Protein AF-A0A660V6Y8-F1 (afdb_monomer_lite)

Sequence (274 aa):
MRLTLIVILLLLLGCDVGGQKQSKKGKQALKRLEEQWKKAVKEANEACAKADKSRVEDVLEAFEKCRAALDVLPFGKKRDEMEKQAEEWNRLLRKVVRRKYIELMSKAAPAVLRGDIRSAISIMKNYPSKLDAYNFPDIEDGLKRYRSVLEKQNEWTDAMRKMYQEAVQLAKQGNTELIFREASRWVKPANKMYNDGYRLMKAGKREAGMKMQQDALFHLTLVQILLIGAAETELARIRTKERKLEYLESLKNFGEGRQISGYITKRKKLLLGK

Radius of gyration: 24.77 Å; chains: 1; bounding box: 46×59×68 Å

Foldseek 3Di:
DVVVVVLVVVVVVQDDDDDDDQDPVRVVVLVVLVVQLVVLLVQLVVCLVCLVPDDLVSNLVSLVSNVVSLVSDDDDPVSVVSVVVNVVSLVSNVLSLLVLLLVLLLVLLLCLLQVNLVVSLVSLVPRDDDPVPRDPCVRVVLSVLLSVLSVVPVVDDPLLVVLSVVLSVCVVVVNLVVLLQCLCVQLVVLVVQLVVLVVCVVVVNPVSSVVSNVNSVSSLSSSLSSNSSSLSSVLVVDDDLVVNLVSLVVCVVRPVSVSCVVVSVSVNCVSVVD

Structure (mmCIF, N/CA/C/O backbone):
data_AF-A0A660V6Y8-F1
#
_entry.id   AF-A0A660V6Y8-F1
#
loop_
_atom_site.group_PDB
_atom_site.id
_atom_site.type_symbol
_atom_site.label_atom_id
_atom_site.label_alt_id
_atom_site.label_comp_id
_atom_site.label_asym_id
_atom_site.label_entity_id
_atom_site.label_seq_id
_atom_site.pdbx_PDB_ins_code
_atom_site.Cartn_x
_atom_site.Cartn_y
_atom_site.Cartn_z
_atom_site.occupancy
_atom_site.B_iso_or_equiv
_atom_site.auth_seq_id
_atom_site.auth_comp_id
_atom_site.auth_asym_id
_atom_site.auth_atom_id
_atom_site.pdbx_PDB_model_num
ATOM 1 N N . MET A 1 1 ? -16.796 30.662 15.119 1.00 37.78 1 MET A N 1
ATOM 2 C CA . MET A 1 1 ? -15.732 31.654 15.414 1.00 37.78 1 MET A CA 1
ATOM 3 C C . MET A 1 1 ? -16.043 32.626 16.557 1.00 37.78 1 MET A C 1
ATOM 5 O O . MET A 1 1 ? -15.102 33.038 17.214 1.00 37.78 1 MET A O 1
ATOM 9 N N . ARG A 1 2 ? -17.305 32.995 16.848 1.00 29.05 2 ARG A N 1
ATOM 10 C CA . ARG A 1 2 ? -17.606 33.951 17.941 1.00 29.05 2 ARG A CA 1
ATOM 11 C C . ARG A 1 2 ? -17.497 33.379 19.370 1.00 29.05 2 ARG A C 1
ATOM 13 O O . ARG A 1 2 ? -17.207 34.136 20.283 1.00 29.05 2 ARG A O 1
ATOM 20 N N . LEU A 1 3 ? -17.658 32.064 19.571 1.00 33.34 3 LEU A N 1
ATOM 21 C CA . LEU A 1 3 ? -17.553 31.438 20.905 1.00 33.34 3 LEU A CA 1
ATOM 22 C C . LEU A 1 3 ? -16.108 31.185 21.372 1.00 33.34 3 LEU A C 1
ATOM 24 O O . LEU A 1 3 ? -15.823 31.305 22.559 1.00 33.34 3 LEU A O 1
ATOM 28 N N . THR A 1 4 ? -15.189 30.869 20.458 1.00 42.34 4 THR A N 1
ATOM 29 C CA . THR A 1 4 ? -13.777 30.590 20.776 1.00 42.34 4 THR A CA 1
ATOM 30 C C . THR A 1 4 ? -13.027 31.833 21.263 1.00 42.34 4 THR A C 1
ATOM 32 O O . THR A 1 4 ? -12.203 31.736 22.166 1.00 42.34 4 THR A O 1
ATOM 35 N N . LEU A 1 5 ? -13.367 33.012 20.737 1.00 35.78 5 LEU A N 1
ATOM 36 C CA . LEU A 1 5 ? -12.770 34.290 21.144 1.00 35.78 5 LEU A CA 1
ATOM 37 C C . LEU A 1 5 ? -13.149 34.704 22.575 1.00 35.78 5 LEU A C 1
ATOM 39 O O . LEU A 1 5 ? -12.309 35.227 23.298 1.00 35.78 5 LEU A O 1
ATOM 43 N N . ILE A 1 6 ? -14.380 34.421 23.014 1.00 46.78 6 ILE A N 1
ATOM 44 C CA . ILE A 1 6 ? -14.865 34.802 24.353 1.00 46.78 6 ILE A CA 1
ATOM 45 C C . ILE A 1 6 ? -14.198 33.956 25.451 1.00 46.78 6 ILE A C 1
ATOM 47 O O . ILE A 1 6 ? -13.881 34.470 26.522 1.00 46.78 6 ILE A O 1
ATOM 51 N N . VAL A 1 7 ? -13.932 32.672 25.182 1.00 47.59 7 VAL A N 1
ATOM 52 C CA . VAL A 1 7 ? -13.280 31.761 26.142 1.00 47.59 7 VAL A CA 1
ATOM 53 C C . VAL A 1 7 ? -11.803 32.113 26.336 1.00 47.59 7 VAL A C 1
ATOM 55 O O . VAL A 1 7 ? -11.322 32.115 27.468 1.00 47.59 7 VAL A O 1
ATOM 58 N N . ILE A 1 8 ? -11.103 32.488 25.261 1.00 51.91 8 ILE A N 1
ATOM 59 C CA . ILE A 1 8 ? -9.705 32.937 25.327 1.00 51.91 8 ILE A CA 1
ATOM 60 C C . ILE A 1 8 ? -9.602 34.288 26.057 1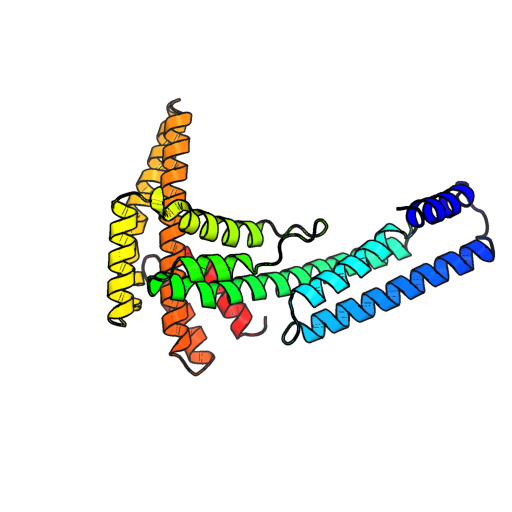.00 51.91 8 ILE A C 1
ATOM 62 O O . ILE A 1 8 ? -8.718 34.456 26.896 1.00 51.91 8 ILE A O 1
ATOM 66 N N . LEU A 1 9 ? -10.543 35.217 25.830 1.00 41.41 9 LEU A N 1
ATOM 67 C CA . LEU A 1 9 ? -10.576 36.503 26.544 1.00 41.41 9 LEU A CA 1
ATOM 68 C C . LEU A 1 9 ? -10.815 36.337 28.055 1.00 41.41 9 LEU A C 1
ATOM 70 O O . LEU A 1 9 ? -10.194 37.028 28.859 1.00 41.41 9 LEU A O 1
ATOM 74 N N . LEU A 1 10 ? -11.688 35.404 28.452 1.00 45.06 10 LEU A N 1
ATOM 75 C CA . LEU A 1 10 ? -11.967 35.112 29.865 1.00 45.06 10 LEU A CA 1
ATOM 76 C C . LEU A 1 10 ? -10.796 34.422 30.582 1.00 45.06 10 LEU A C 1
ATOM 78 O O . LEU A 1 10 ? -10.667 34.568 31.796 1.00 45.06 10 LEU A O 1
ATOM 82 N N . LEU A 1 11 ? -9.949 33.688 29.854 1.00 46.84 11 LEU A N 1
ATOM 83 C CA . LEU A 1 11 ? -8.730 33.074 30.393 1.00 46.84 11 LEU A CA 1
ATOM 84 C C . LEU A 1 11 ? -7.581 34.087 30.515 1.00 46.84 11 LEU A C 1
ATOM 86 O O . LEU A 1 11 ? -6.873 34.071 31.518 1.00 46.84 11 LEU A O 1
ATOM 90 N N . LEU A 1 12 ? -7.435 35.006 29.554 1.00 47.38 12 LEU A N 1
ATOM 91 C CA . LEU A 1 12 ? -6.395 36.044 29.587 1.00 47.38 12 LEU A CA 1
ATOM 92 C C . LEU A 1 12 ? -6.656 37.121 30.651 1.00 47.38 12 LEU A C 1
ATOM 94 O O . LEU A 1 12 ? -5.716 37.575 31.289 1.00 47.38 12 LEU A O 1
ATOM 98 N N . LEU A 1 13 ? -7.918 37.469 30.922 1.00 45.94 13 LEU A N 1
ATOM 99 C CA . LEU A 1 13 ? -8.275 38.411 31.995 1.00 45.94 13 LEU A CA 1
ATOM 100 C C . LEU A 1 13 ? -8.209 37.800 33.412 1.00 45.94 13 LEU A C 1
ATOM 102 O O . LEU A 1 13 ? -8.461 38.497 34.392 1.00 45.94 13 LEU A O 1
ATOM 106 N N . GLY A 1 14 ? -7.900 36.504 33.536 1.00 39.56 14 GLY A N 1
ATOM 107 C CA . GLY A 1 14 ? -7.757 35.798 34.816 1.00 39.56 14 GLY A CA 1
ATOM 108 C C . GLY A 1 14 ? -6.350 35.264 35.102 1.00 39.56 14 GLY A C 1
ATOM 109 O O . GLY A 1 14 ? -6.149 34.647 36.149 1.00 39.56 14 GLY A O 1
ATOM 110 N N . CYS A 1 15 ? -5.399 35.473 34.191 1.00 38.97 15 CYS A N 1
ATOM 111 C CA . CYS A 1 15 ? -4.010 35.051 34.333 1.00 38.97 15 CYS A CA 1
ATOM 112 C C . CYS A 1 15 ? -3.123 36.274 34.555 1.00 38.97 15 CYS A C 1
ATOM 114 O O . CYS A 1 15 ? -2.463 36.743 33.634 1.00 38.97 15 CYS A O 1
ATOM 116 N N . ASP A 1 16 ? -3.097 36.753 35.797 1.00 37.78 16 ASP A N 1
ATOM 117 C CA . ASP A 1 16 ? -1.963 37.534 36.275 1.00 37.78 16 ASP A CA 1
ATOM 118 C C . ASP A 1 16 ? -0.894 36.568 36.807 1.00 37.78 16 ASP A C 1
ATOM 120 O O . ASP A 1 16 ? -1.186 35.584 37.503 1.00 37.78 16 ASP A O 1
ATOM 124 N N . VAL A 1 17 ? 0.342 36.793 36.376 1.00 48.03 17 VAL A N 1
ATOM 125 C CA . VAL A 1 17 ? 1.484 35.898 36.568 1.00 48.03 17 VAL A CA 1
ATOM 126 C C . VAL A 1 17 ? 1.979 36.035 38.007 1.00 48.03 17 VAL A C 1
ATOM 128 O O . VAL A 1 17 ? 2.577 37.038 38.370 1.00 48.03 17 VAL A O 1
ATOM 131 N N . GLY A 1 18 ? 1.763 35.001 38.824 1.00 36.28 18 GLY A N 1
ATOM 132 C CA . GLY A 1 18 ? 2.392 34.871 40.142 1.00 36.28 18 GLY A CA 1
ATOM 133 C C . GLY A 1 18 ? 1.412 34.674 41.299 1.00 36.28 18 GLY A C 1
ATOM 134 O O . GLY A 1 18 ? 0.798 35.605 41.801 1.00 36.28 18 GLY A O 1
ATOM 135 N N . GLY A 1 19 ? 1.315 33.436 41.788 1.00 40.16 19 GLY A N 1
ATOM 136 C CA . GLY A 1 19 ? 1.031 33.173 43.205 1.00 40.16 19 GLY A CA 1
ATOM 137 C C . GLY A 1 19 ? -0.371 33.446 43.773 1.00 40.16 19 GLY A C 1
ATOM 138 O O . GLY A 1 19 ? -0.509 33.367 44.992 1.00 40.16 19 GLY A O 1
ATOM 139 N N . GLN A 1 20 ? -1.423 33.712 42.987 1.00 44.84 20 GLN A N 1
ATOM 140 C CA . GLN A 1 20 ? -2.769 33.929 43.552 1.00 44.84 20 GLN A CA 1
ATOM 141 C C . GLN A 1 20 ? -3.719 32.720 43.488 1.00 44.84 20 GLN A C 1
ATOM 143 O O . GLN A 1 20 ? -3.821 31.991 42.500 1.00 44.84 20 GLN A O 1
ATOM 148 N N . LYS A 1 21 ? -4.471 32.535 44.585 1.00 51.34 21 LYS A N 1
ATOM 149 C CA . LYS A 1 21 ? -5.564 31.563 44.731 1.00 51.34 21 LYS A CA 1
ATOM 150 C C . LYS A 1 21 ? -6.587 31.746 43.604 1.00 51.34 21 LYS A C 1
ATOM 152 O O . LYS A 1 21 ? -7.339 32.713 43.589 1.00 51.34 21 LYS A O 1
ATOM 157 N N . GLN A 1 22 ? -6.663 30.745 42.730 1.00 54.53 22 GLN A N 1
ATOM 158 C CA . GLN A 1 22 ? -7.693 30.572 41.704 1.00 54.53 22 GLN A CA 1
ATOM 159 C C . GLN A 1 22 ? -9.092 30.966 42.229 1.00 54.53 22 GLN A C 1
ATOM 161 O O . GLN A 1 22 ? -9.577 30.386 43.211 1.00 54.53 22 GLN A O 1
ATOM 166 N N . SER A 1 23 ? -9.746 31.935 41.579 1.00 62.88 23 SER A N 1
ATOM 167 C CA . SER A 1 23 ? -11.091 32.398 41.955 1.00 62.88 23 SER A CA 1
ATOM 168 C C . SER A 1 23 ? -12.111 31.248 41.903 1.00 62.88 23 SER A C 1
ATOM 170 O O . SER A 1 23 ? -11.946 30.298 41.134 1.00 62.88 23 SER A O 1
ATOM 172 N N . LYS A 1 24 ? -13.203 31.308 42.687 1.00 67.12 24 LYS A N 1
ATOM 173 C CA . LYS A 1 24 ? -14.269 30.275 42.650 1.00 67.12 24 LYS A CA 1
ATOM 174 C C . LYS A 1 24 ? -14.799 30.040 41.222 1.00 67.12 24 LYS A C 1
ATOM 176 O O . LYS A 1 24 ? -15.054 28.894 40.855 1.00 67.12 24 LYS A O 1
ATOM 181 N N . LYS A 1 25 ? -14.894 31.103 40.410 1.00 68.44 25 LYS A N 1
ATOM 182 C CA . LYS A 1 25 ? -15.287 31.038 38.990 1.00 68.44 25 LYS A CA 1
ATOM 183 C C . LYS A 1 25 ? -14.215 30.364 38.121 1.00 68.44 25 LYS A C 1
ATOM 185 O O . LYS A 1 25 ? -14.558 29.503 37.317 1.00 68.44 25 LYS A O 1
ATOM 190 N N . GLY A 1 26 ? -12.931 30.668 38.335 1.00 63.75 26 GLY A N 1
ATOM 191 C CA . GLY A 1 26 ? -11.812 30.008 37.650 1.00 63.75 26 GLY A CA 1
ATOM 192 C C . GLY A 1 26 ? -11.708 28.514 37.976 1.00 63.75 26 GLY A C 1
ATOM 193 O O . GLY A 1 26 ? -11.536 27.700 37.073 1.00 63.75 26 GLY A O 1
ATOM 194 N N . LYS A 1 27 ? -11.925 28.126 39.242 1.00 70.56 27 LYS A N 1
ATOM 195 C CA . LYS A 1 27 ? -11.989 26.710 39.654 1.00 70.56 27 LYS A CA 1
ATOM 196 C C . LYS A 1 27 ? -13.145 25.961 38.992 1.00 70.56 27 LYS A C 1
ATOM 198 O O . LYS A 1 27 ? -12.969 24.822 38.570 1.00 70.56 27 LYS A O 1
ATOM 203 N N . GLN A 1 28 ? -14.321 26.585 38.883 1.00 74.38 28 GLN A N 1
ATOM 204 C CA . GLN A 1 28 ? -15.466 25.991 38.184 1.00 74.38 28 GLN A CA 1
ATOM 205 C C . GLN A 1 28 ? -15.229 25.855 36.675 1.00 74.38 28 GLN A C 1
ATOM 207 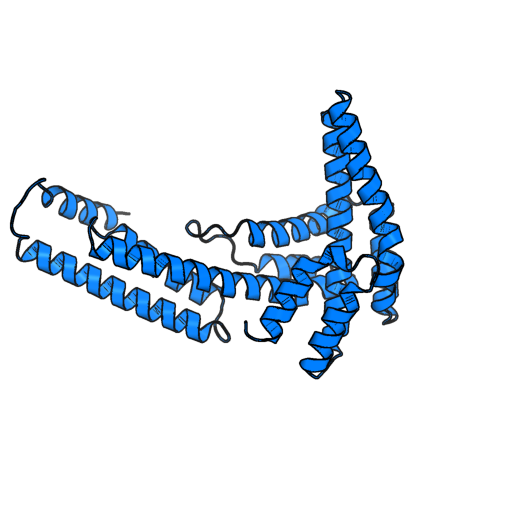O O . GLN A 1 28 ? -15.581 24.824 36.108 1.00 74.38 28 GLN A O 1
ATOM 212 N N . ALA A 1 29 ? -14.622 26.855 36.029 1.00 71.25 29 ALA A N 1
ATOM 213 C CA . ALA A 1 29 ? -14.281 26.789 34.608 1.00 71.25 29 ALA A CA 1
ATOM 214 C C . ALA A 1 29 ? -13.267 25.671 34.324 1.00 71.25 29 ALA A C 1
ATOM 216 O O . ALA A 1 29 ? -13.492 24.855 33.433 1.00 71.25 29 ALA A O 1
ATOM 217 N N . LEU A 1 30 ? -12.218 25.566 35.148 1.00 70.56 30 LEU A N 1
ATOM 218 C CA . LEU A 1 30 ? -11.223 24.500 35.038 1.00 70.56 30 LEU A CA 1
ATOM 219 C C . LEU A 1 30 ? -11.861 23.115 35.214 1.00 70.56 30 LEU A C 1
ATOM 221 O O . LEU A 1 30 ? -11.608 22.213 34.425 1.00 70.56 30 LEU A O 1
ATOM 225 N N . LYS A 1 31 ? -12.757 22.959 36.198 1.00 78.31 31 LYS A N 1
ATOM 226 C CA . LYS A 1 31 ? -13.473 21.697 36.432 1.00 78.31 31 LYS A CA 1
ATOM 227 C C . LYS A 1 31 ? -14.354 21.291 35.242 1.00 78.31 31 LYS A C 1
ATOM 229 O O . LYS A 1 31 ? -14.397 20.115 34.899 1.00 78.31 31 LYS A O 1
ATOM 234 N N . ARG A 1 32 ? -15.014 22.248 34.579 1.00 80.31 32 ARG A N 1
ATOM 235 C CA . ARG A 1 32 ? -15.801 21.983 33.359 1.00 80.31 32 ARG A CA 1
ATOM 236 C C . ARG A 1 32 ? -14.922 21.544 32.188 1.00 80.31 32 ARG A C 1
ATOM 238 O O . ARG A 1 32 ? -15.297 20.614 31.483 1.00 80.31 32 ARG A O 1
ATOM 245 N N . LEU A 1 33 ? -13.762 22.177 32.003 1.00 74.25 33 LEU A N 1
ATOM 246 C CA . LEU A 1 33 ? -12.785 21.765 30.987 1.00 74.25 33 LEU A CA 1
ATOM 247 C C . LEU A 1 33 ? -12.249 20.354 31.276 1.00 74.25 33 LEU A C 1
ATOM 249 O O . LEU A 1 33 ? -12.161 19.529 30.372 1.00 74.25 33 LEU A O 1
ATOM 253 N N . GLU A 1 34 ? -11.984 20.034 32.545 1.00 73.44 34 GLU A N 1
ATOM 254 C CA . GLU A 1 34 ? -11.581 18.687 32.967 1.00 73.44 34 GLU A CA 1
ATOM 255 C C . GLU A 1 34 ? -12.672 17.635 32.709 1.00 73.44 34 GLU A C 1
ATOM 257 O O . GLU A 1 34 ? -12.371 16.519 32.289 1.00 73.44 34 GLU A O 1
ATOM 262 N N . GLU A 1 35 ? -13.944 17.961 32.947 1.00 82.12 35 GLU A N 1
ATOM 263 C CA . GLU A 1 35 ? -15.072 17.069 32.650 1.00 82.12 35 GLU A CA 1
ATOM 264 C C . GLU A 1 35 ? -15.252 16.859 31.140 1.00 82.12 35 GLU A C 1
ATOM 266 O O . GLU A 1 35 ? -15.456 15.725 30.701 1.00 82.12 35 GLU A O 1
ATOM 271 N N . GLN A 1 36 ? -15.109 17.918 30.336 1.00 77.25 36 GLN A N 1
ATOM 272 C CA . GLN A 1 36 ? -15.118 17.828 28.872 1.00 77.25 36 GLN A CA 1
ATOM 273 C C . GLN A 1 36 ? -13.976 16.952 28.356 1.00 77.25 36 GLN A C 1
ATOM 275 O O . GLN A 1 36 ? -14.210 16.076 27.524 1.00 77.25 36 GLN A O 1
ATOM 280 N N . TRP A 1 37 ? -12.772 17.121 28.904 1.00 72.31 37 TRP A N 1
ATOM 281 C CA . TRP A 1 37 ? -11.630 16.268 28.598 1.00 72.31 37 TRP A CA 1
ATOM 282 C C . TRP A 1 37 ? -11.902 14.806 28.956 1.00 72.31 37 TRP A C 1
ATOM 284 O O . TRP A 1 37 ? -11.774 13.937 28.100 1.00 72.31 37 TRP A O 1
ATOM 294 N N . LYS A 1 38 ? -12.342 14.512 30.188 1.00 79.31 38 LYS A N 1
ATOM 295 C CA . LYS A 1 38 ? -12.660 13.137 30.619 1.00 79.31 38 LYS A CA 1
ATOM 296 C C . LYS A 1 38 ? -13.708 12.480 29.725 1.00 79.31 38 LYS A C 1
ATOM 298 O O . LYS A 1 38 ? -13.614 11.284 29.449 1.00 79.31 38 LYS A O 1
ATOM 303 N N . LYS A 1 39 ? -14.697 13.250 29.269 1.00 82.75 39 LYS A N 1
ATOM 304 C CA . LYS A 1 39 ? -15.707 12.769 28.327 1.00 82.75 39 LYS A CA 1
ATOM 305 C C . LYS A 1 39 ? -15.092 12.459 26.960 1.00 82.75 39 LYS A C 1
ATOM 307 O O . LYS A 1 39 ? -15.286 11.352 26.470 1.00 82.75 39 LYS A O 1
ATOM 312 N N . ALA A 1 40 ? -14.297 13.372 26.400 1.00 73.12 40 ALA A N 1
ATOM 313 C CA . ALA A 1 40 ? -13.609 13.160 25.127 1.00 73.12 40 ALA A CA 1
ATOM 314 C C . ALA A 1 40 ? -12.662 11.946 25.181 1.00 73.12 40 ALA A C 1
ATOM 316 O O . ALA A 1 40 ? -12.708 11.089 24.306 1.00 73.12 40 ALA A O 1
ATOM 317 N N . VAL A 1 41 ? -11.883 11.807 26.262 1.00 71.88 41 VAL A N 1
ATOM 318 C CA . VAL A 1 41 ? -11.022 10.641 26.540 1.00 71.88 41 VAL A CA 1
ATOM 319 C C . VAL A 1 41 ? -11.815 9.341 26.486 1.00 71.88 41 VAL A C 1
ATOM 321 O O . VAL A 1 41 ? -11.386 8.364 25.874 1.00 71.88 41 VAL A O 1
ATOM 324 N N . LYS A 1 42 ? -12.964 9.307 27.167 1.00 81.00 42 LYS A N 1
ATOM 325 C CA . LYS A 1 42 ? -13.814 8.121 27.220 1.00 81.00 42 LYS A CA 1
ATOM 326 C C . LYS A 1 42 ? -14.346 7.779 25.828 1.00 81.00 42 LYS A C 1
ATOM 328 O O . LYS A 1 42 ? -14.242 6.626 25.424 1.00 81.00 42 LYS A O 1
ATOM 333 N N . GLU A 1 43 ? -14.826 8.772 25.084 1.00 79.56 43 GLU A N 1
ATOM 334 C CA . GLU A 1 43 ? -15.294 8.603 23.703 1.00 79.56 43 GLU A CA 1
ATOM 335 C C . GLU A 1 43 ? -14.178 8.092 22.775 1.00 79.56 43 GLU A C 1
ATOM 337 O O . GLU A 1 43 ? -14.401 7.144 22.023 1.00 79.56 43 GLU A O 1
ATOM 342 N N . ALA A 1 44 ? -12.958 8.630 22.873 1.00 69.62 44 ALA A N 1
ATOM 343 C CA . ALA A 1 44 ? -11.811 8.183 22.081 1.00 69.62 44 ALA A CA 1
ATOM 344 C C . ALA A 1 44 ? -11.363 6.760 22.436 1.00 69.62 44 ALA A C 1
ATOM 346 O O . ALA A 1 44 ? -11.121 5.950 21.541 1.00 69.62 44 ALA A O 1
ATOM 347 N N . ASN A 1 45 ? -11.310 6.416 23.726 1.00 71.38 45 ASN A N 1
ATOM 348 C CA . ASN A 1 45 ? -10.988 5.060 24.172 1.00 71.38 45 ASN A CA 1
ATOM 349 C C . ASN A 1 45 ? -12.050 4.051 23.715 1.00 71.38 45 ASN A C 1
ATOM 351 O O . ASN A 1 45 ? -11.703 2.962 23.260 1.00 71.38 45 ASN A O 1
ATOM 355 N N . GLU A 1 46 ? -13.334 4.405 23.794 1.00 78.31 46 GLU A N 1
ATOM 356 C CA . GLU A 1 46 ? -14.428 3.562 23.310 1.00 78.31 46 GLU A CA 1
ATOM 357 C C . GLU A 1 46 ? -14.397 3.404 21.787 1.00 78.31 46 GLU A C 1
ATOM 359 O O . GLU A 1 46 ? -14.565 2.288 21.291 1.00 78.31 46 GLU A O 1
ATOM 364 N N . ALA A 1 47 ? -14.137 4.482 21.043 1.00 72.88 47 ALA A N 1
ATOM 365 C CA . ALA A 1 47 ? -13.980 4.435 19.594 1.00 72.88 47 ALA A CA 1
ATOM 366 C C . ALA A 1 47 ? -12.774 3.568 19.198 1.00 72.88 47 ALA A C 1
ATOM 368 O O . ALA A 1 47 ? -12.893 2.723 18.313 1.00 72.88 47 ALA A O 1
ATOM 369 N N . CYS A 1 48 ? -11.642 3.688 19.899 1.00 67.44 48 CYS A N 1
ATOM 370 C CA . CYS A 1 48 ? -10.469 2.836 19.695 1.00 67.44 48 CYS A CA 1
ATOM 371 C C . CYS A 1 48 ? -10.726 1.367 20.038 1.00 67.44 48 CYS A C 1
ATOM 373 O O . CYS A 1 48 ? -10.332 0.488 19.273 1.00 67.44 48 CYS A O 1
ATOM 375 N N . ALA A 1 49 ? -11.393 1.082 21.158 1.00 69.62 49 ALA A N 1
ATOM 376 C CA . ALA A 1 49 ? -11.758 -0.280 21.546 1.00 69.62 49 ALA A CA 1
ATOM 377 C C . ALA A 1 49 ? -12.719 -0.916 20.531 1.00 69.62 49 ALA A C 1
ATOM 379 O O . ALA A 1 49 ? -12.674 -2.120 20.282 1.00 69.62 49 ALA A O 1
ATOM 380 N N . LYS A 1 50 ? -13.564 -0.092 19.907 1.00 68.00 50 LYS A N 1
ATOM 381 C CA . LYS A 1 50 ? -14.472 -0.499 18.837 1.00 68.00 50 LYS A CA 1
ATOM 382 C C . LYS A 1 50 ? -13.850 -0.398 17.448 1.00 68.00 50 LYS A C 1
ATOM 384 O O . LYS A 1 50 ? -14.525 -0.804 16.517 1.00 68.00 50 LYS A O 1
ATOM 389 N N . ALA A 1 51 ? -12.596 0.032 17.281 1.00 59.06 51 ALA A N 1
ATOM 390 C CA . ALA A 1 51 ? -11.982 0.278 15.968 1.00 59.06 51 ALA A CA 1
ATOM 391 C C . ALA A 1 51 ? -11.902 -0.962 15.061 1.00 59.06 51 ALA A C 1
ATOM 393 O O . ALA A 1 51 ? -11.744 -0.831 13.852 1.00 59.06 51 ALA A O 1
ATOM 394 N N . ASP A 1 52 ? -12.014 -2.170 15.626 1.00 51.97 52 ASP A N 1
ATOM 395 C CA . ASP A 1 52 ? -12.152 -3.409 14.847 1.00 51.97 52 ASP A CA 1
ATOM 396 C C . ASP A 1 52 ? -13.542 -3.558 14.188 1.00 51.97 52 ASP A C 1
ATOM 398 O O . ASP A 1 52 ? -13.712 -4.376 13.287 1.00 51.97 52 ASP A O 1
ATOM 402 N N . LYS A 1 53 ? -14.534 -2.776 14.632 1.00 57.94 53 LYS A N 1
ATOM 403 C CA . LYS A 1 53 ? -15.944 -2.795 14.207 1.00 57.94 53 LYS A CA 1
ATOM 404 C C . LYS A 1 53 ? -16.493 -1.420 13.785 1.00 57.94 53 LYS A C 1
ATOM 406 O O . LYS A 1 53 ? -17.546 -1.383 13.156 1.00 57.94 53 LYS A O 1
ATOM 411 N N . SER A 1 54 ? -15.840 -0.313 14.141 1.00 58.88 54 SER A N 1
ATOM 412 C CA . SER A 1 54 ? -16.250 1.057 13.806 1.00 58.88 54 SER A CA 1
ATOM 413 C C . SER A 1 54 ? -15.526 1.586 12.571 1.00 58.88 54 SER A C 1
ATOM 415 O O . SER A 1 54 ? -14.518 1.032 12.119 1.00 58.88 54 SER A O 1
ATOM 417 N N . ARG A 1 55 ? -16.049 2.674 11.995 1.00 64.62 55 ARG A N 1
ATOM 418 C CA . ARG A 1 55 ? -15.372 3.347 10.892 1.00 64.62 55 ARG A CA 1
ATOM 419 C C . ARG A 1 55 ? -14.141 4.055 11.441 1.00 64.62 55 ARG A C 1
ATOM 421 O O . ARG A 1 55 ? -14.169 4.610 12.536 1.00 64.62 55 ARG A O 1
ATOM 428 N N . VAL A 1 56 ? -13.055 4.062 10.669 1.00 68.25 56 VAL A N 1
ATOM 429 C CA . VAL A 1 56 ? -11.846 4.804 11.057 1.00 68.25 56 VAL A CA 1
ATOM 430 C C . VAL A 1 56 ? -12.174 6.276 11.265 1.00 68.25 56 VAL A C 1
ATOM 432 O O . VAL A 1 56 ? -11.677 6.853 12.219 1.00 68.25 56 VAL A O 1
ATOM 435 N N . GLU A 1 57 ? -13.085 6.835 10.470 1.00 69.88 57 GLU A N 1
ATOM 436 C CA . GLU A 1 57 ? -13.601 8.197 10.644 1.00 69.88 57 GLU A CA 1
ATOM 437 C C . GLU A 1 57 ? -14.167 8.464 12.052 1.00 69.88 57 GLU A C 1
ATOM 439 O O . GLU A 1 57 ? -13.844 9.499 12.625 1.00 69.88 57 GLU A O 1
ATOM 444 N N . ASP A 1 58 ? -14.898 7.519 12.655 1.00 70.06 58 ASP A N 1
ATOM 445 C CA . ASP A 1 58 ? -15.458 7.672 14.010 1.00 70.06 58 ASP A CA 1
ATOM 446 C C . ASP A 1 58 ? -14.344 7.760 15.068 1.00 70.06 58 ASP A C 1
ATOM 448 O O . ASP A 1 58 ? -14.426 8.508 16.043 1.00 70.06 58 ASP A O 1
ATOM 452 N N . VAL A 1 59 ? -13.269 6.988 14.864 1.00 70.19 59 VAL A N 1
ATOM 453 C CA . VAL A 1 59 ? -12.074 7.041 15.713 1.00 70.19 59 VAL A CA 1
ATOM 454 C C . VAL A 1 59 ? -11.348 8.366 15.510 1.00 70.19 59 VAL A C 1
ATOM 456 O O . VAL A 1 59 ? -10.948 8.988 16.484 1.00 70.19 59 VAL A O 1
ATOM 459 N N . LEU A 1 60 ? -11.197 8.830 14.269 1.00 71.19 60 LEU A N 1
ATOM 460 C CA . LEU A 1 60 ? -10.533 10.104 13.982 1.00 71.19 60 LEU A CA 1
ATOM 461 C C . LEU A 1 60 ? -11.299 11.283 14.613 1.00 71.19 60 LEU A C 1
ATOM 463 O O . LEU A 1 60 ? -10.676 12.111 15.273 1.00 71.19 60 LEU A O 1
ATOM 467 N N . GLU A 1 61 ? -12.631 11.319 14.501 1.00 75.19 61 GLU A N 1
ATOM 468 C CA . GLU A 1 61 ? -13.476 12.376 15.081 1.00 75.19 61 GLU A CA 1
ATOM 469 C C . GLU A 1 61 ? -13.359 12.433 16.613 1.00 75.19 61 GLU A C 1
ATOM 471 O O . GLU A 1 61 ? -13.238 13.507 17.208 1.00 75.19 61 GLU A O 1
ATOM 476 N N . ALA A 1 62 ? -13.348 11.274 17.278 1.00 73.88 62 ALA A N 1
ATOM 477 C CA . ALA A 1 62 ? -13.180 11.216 18.728 1.00 73.88 62 ALA A CA 1
ATOM 478 C C . ALA A 1 62 ? -11.819 11.789 19.174 1.00 73.88 62 ALA A C 1
ATOM 480 O O . ALA A 1 62 ? -11.719 12.449 20.209 1.00 73.88 62 ALA A O 1
ATOM 481 N N . PHE A 1 63 ? -10.777 11.600 18.363 1.00 72.94 63 PHE A N 1
ATOM 482 C CA . PHE A 1 63 ? -9.441 12.123 18.637 1.00 72.94 63 PHE A CA 1
ATOM 483 C C . PHE A 1 63 ? -9.325 13.632 18.383 1.00 72.94 63 PHE A C 1
ATOM 485 O O . PHE A 1 63 ? -8.618 14.315 19.127 1.00 72.94 63 PHE A O 1
ATOM 492 N N . GLU A 1 64 ? -10.041 14.184 17.397 1.00 75.38 64 GLU A N 1
ATOM 493 C CA . GLU A 1 64 ? -10.136 15.642 17.219 1.00 75.38 64 GLU A CA 1
ATOM 494 C C . GLU A 1 64 ? -10.762 16.315 18.441 1.00 75.38 64 GLU A C 1
ATOM 496 O O . GLU A 1 64 ? -10.257 17.336 18.912 1.00 75.38 64 GLU A O 1
ATOM 501 N N . LYS A 1 65 ? -11.815 15.709 19.008 1.00 75.75 65 LYS A N 1
ATOM 502 C CA . LYS A 1 65 ? -12.463 16.197 20.236 1.00 75.75 65 LYS A CA 1
ATOM 503 C C . LYS A 1 65 ? -11.504 16.192 21.425 1.00 75.75 65 LYS A C 1
ATOM 505 O O . LYS A 1 65 ? -11.471 17.166 22.176 1.00 75.75 65 LYS A O 1
ATOM 510 N N . CYS A 1 66 ? -10.699 15.138 21.578 1.00 72.88 66 CYS A N 1
ATOM 511 C CA . CYS A 1 66 ? -9.641 15.093 22.588 1.00 72.88 66 CYS A CA 1
ATOM 512 C C . CYS A 1 66 ? -8.654 16.244 22.407 1.00 72.88 66 CYS A C 1
ATOM 514 O O . CYS A 1 66 ? -8.438 17.013 23.338 1.00 72.88 66 CYS A O 1
ATOM 516 N N . ARG A 1 67 ? -8.092 16.422 21.209 1.00 73.56 67 ARG A N 1
ATOM 517 C CA . ARG A 1 67 ? -7.127 17.499 20.964 1.00 73.56 67 ARG A CA 1
ATOM 518 C C . ARG A 1 67 ? -7.714 18.884 21.236 1.00 73.56 67 ARG A C 1
ATOM 520 O O . ARG A 1 67 ? -7.083 19.674 21.928 1.00 73.56 67 ARG A O 1
ATOM 527 N N . ALA A 1 68 ? -8.923 19.159 20.753 1.00 75.62 68 ALA A N 1
ATOM 528 C CA . ALA A 1 68 ? -9.588 20.436 20.996 1.00 75.62 68 ALA A CA 1
ATOM 529 C C . ALA A 1 68 ? -9.761 20.721 22.499 1.00 75.62 68 ALA A C 1
ATOM 531 O O . ALA A 1 68 ? -9.655 21.869 22.923 1.00 75.62 68 ALA A O 1
ATOM 532 N N . ALA A 1 69 ? -9.986 19.680 23.309 1.00 72.25 69 ALA A N 1
ATOM 533 C CA . ALA A 1 69 ? -10.041 19.791 24.762 1.00 72.25 69 ALA A CA 1
ATOM 534 C C . ALA A 1 69 ? -8.654 19.993 25.413 1.00 72.25 69 ALA A C 1
ATOM 536 O O . ALA A 1 69 ? -8.575 20.655 26.444 1.00 72.25 69 ALA A O 1
ATOM 537 N N . LEU A 1 70 ? -7.568 19.486 24.816 1.00 71.88 70 LEU A N 1
ATOM 538 C CA . LEU A 1 70 ? -6.193 19.757 25.260 1.00 71.88 70 LEU A CA 1
ATOM 539 C C . LEU A 1 70 ? -5.775 21.211 24.981 1.00 71.88 70 LEU A C 1
ATOM 541 O O . LEU A 1 70 ? -5.199 21.865 25.847 1.00 71.88 70 LEU A O 1
ATOM 545 N N . ASP A 1 71 ? -6.097 21.724 23.790 1.00 73.50 71 ASP A N 1
ATOM 546 C CA . ASP A 1 71 ? -5.665 23.049 23.315 1.00 73.50 71 ASP A CA 1
ATOM 547 C C . ASP A 1 71 ? -6.211 24.205 24.176 1.00 73.50 71 ASP A C 1
ATOM 549 O O . ASP A 1 71 ? -5.620 25.283 24.232 1.00 73.50 71 ASP A O 1
ATOM 553 N N . VAL A 1 72 ? -7.325 23.984 24.880 1.00 75.44 72 VAL A N 1
ATOM 554 C CA . VAL A 1 72 ? -7.971 24.977 25.756 1.00 75.44 72 VAL A CA 1
ATOM 555 C C . VAL A 1 72 ? -7.528 24.893 27.222 1.00 75.44 72 VAL A C 1
ATOM 557 O O . VAL A 1 72 ? -7.981 25.698 28.040 1.00 75.44 72 VAL A O 1
ATOM 560 N N . LEU A 1 73 ? -6.663 23.937 27.584 1.00 67.19 73 LEU A N 1
ATOM 561 C CA . LEU A 1 73 ? -6.182 23.781 28.956 1.00 67.19 73 LEU A CA 1
ATOM 562 C C . LEU A 1 73 ? -4.948 24.656 29.246 1.00 67.19 73 LEU A C 1
ATOM 564 O O . LEU A 1 73 ? -3.996 24.692 28.456 1.00 67.19 73 LEU A O 1
ATOM 568 N N . PRO A 1 74 ? -4.913 25.330 30.412 1.00 69.94 74 PRO A N 1
ATOM 569 C CA . PRO A 1 74 ? -3.746 26.097 30.828 1.00 69.94 74 PRO A CA 1
ATOM 570 C C . PRO A 1 74 ? -2.543 25.181 31.098 1.00 69.94 74 PRO A C 1
ATOM 572 O O . PRO A 1 74 ? -2.696 24.031 31.513 1.00 69.94 74 PRO A O 1
ATOM 575 N N . PHE A 1 75 ? -1.336 25.706 30.875 1.00 68.69 75 PHE A N 1
ATOM 576 C CA . PHE A 1 75 ? -0.083 24.988 31.121 1.00 68.69 75 PHE A CA 1
ATOM 577 C C . PHE A 1 75 ? 0.085 24.598 32.599 1.00 68.69 75 PHE A C 1
ATOM 579 O O . PHE A 1 75 ? -0.267 25.361 33.501 1.00 68.69 75 PHE A O 1
ATOM 586 N N . GLY A 1 76 ? 0.639 23.407 32.848 1.00 71.19 76 GLY A N 1
ATOM 587 C CA . GLY A 1 76 ? 0.931 22.891 34.187 1.00 71.19 76 GLY A CA 1
ATOM 588 C C . GLY A 1 76 ? 0.857 21.365 34.263 1.00 71.19 76 GLY A C 1
ATOM 589 O O . GLY A 1 76 ? 0.465 20.713 33.302 1.00 71.19 76 GLY A O 1
ATOM 590 N N . LYS A 1 77 ? 1.143 20.799 35.446 1.00 68.12 77 LYS A N 1
ATOM 591 C CA . LYS A 1 77 ? 1.259 19.340 35.674 1.00 68.12 77 LYS A CA 1
ATOM 592 C C . LYS A 1 77 ? 0.130 18.496 35.068 1.00 68.12 77 LYS A C 1
ATOM 594 O O . LYS A 1 77 ? 0.374 17.407 34.566 1.00 68.12 77 LYS A O 1
ATOM 599 N N . LYS A 1 78 ? -1.109 18.997 35.101 1.00 67.75 78 LYS A N 1
ATOM 600 C CA . LYS A 1 78 ? -2.267 18.297 34.526 1.00 67.75 78 LYS A CA 1
ATOM 601 C C . LYS A 1 78 ? -2.259 18.285 32.998 1.00 67.75 78 LYS A C 1
ATOM 603 O O . LYS A 1 78 ? -2.652 17.286 32.414 1.00 67.75 78 LYS A O 1
ATOM 608 N N . ARG A 1 79 ? -1.813 19.365 32.353 1.00 71.31 79 ARG A N 1
ATOM 609 C CA . ARG A 1 79 ? -1.614 19.385 30.901 1.00 71.31 79 ARG A CA 1
ATOM 610 C C . ARG A 1 79 ? -0.498 18.418 30.510 1.00 71.31 79 ARG A C 1
ATOM 612 O O . ARG A 1 79 ? -0.697 17.656 29.577 1.00 71.31 79 ARG A O 1
ATOM 619 N N . ASP A 1 80 ? 0.590 18.359 31.279 1.00 74.56 80 ASP A N 1
ATOM 620 C CA . ASP A 1 80 ? 1.706 17.434 31.024 1.00 74.56 80 ASP A CA 1
ATOM 621 C C . ASP A 1 80 ? 1.265 15.956 31.106 1.00 74.56 80 ASP A C 1
ATOM 623 O O . ASP A 1 80 ? 1.647 15.125 30.282 1.00 74.56 80 ASP A O 1
ATOM 627 N N . GLU A 1 81 ? 0.423 15.606 32.086 1.00 74.19 81 GLU A N 1
ATOM 628 C CA . GLU A 1 81 ? -0.197 14.273 32.189 1.00 74.19 81 GLU A CA 1
ATOM 629 C C . GLU A 1 81 ? -1.096 13.962 30.981 1.00 74.19 81 GLU A C 1
ATOM 631 O O . GLU A 1 81 ? -1.090 12.843 30.463 1.00 74.19 81 GLU A O 1
ATOM 636 N N . MET A 1 82 ? -1.844 14.958 30.507 1.00 69.00 82 MET A N 1
ATOM 637 C CA . MET A 1 82 ? -2.743 14.825 29.361 1.00 69.00 82 MET A CA 1
ATOM 638 C C . MET A 1 82 ? -1.996 14.772 28.021 1.00 69.00 82 MET A C 1
ATOM 640 O O . MET A 1 82 ? -2.424 14.056 27.118 1.00 69.00 82 MET A O 1
ATOM 644 N N . GLU A 1 83 ? -0.851 15.444 27.899 1.00 74.94 83 GLU A N 1
ATOM 645 C CA . GLU A 1 83 ? 0.050 15.348 26.746 1.00 74.94 83 GLU A CA 1
ATOM 646 C C . GLU A 1 83 ? 0.673 13.948 26.646 1.00 74.94 83 GLU A C 1
ATOM 648 O O . GLU A 1 83 ? 0.633 13.340 25.575 1.00 74.94 83 GLU A O 1
ATOM 653 N N . LYS A 1 84 ? 1.120 13.358 27.766 1.00 79.19 84 LYS A N 1
ATOM 654 C CA . LYS A 1 84 ? 1.557 11.946 27.798 1.00 79.19 84 LYS A CA 1
ATOM 655 C C . LYS A 1 84 ? 0.449 10.987 27.360 1.00 79.19 84 LYS A C 1
ATOM 657 O O . LYS A 1 84 ? 0.700 10.013 26.652 1.00 79.19 84 LYS A O 1
ATOM 662 N N . GLN A 1 85 ? -0.793 11.259 27.757 1.00 72.56 85 GLN A N 1
ATOM 663 C CA . GLN A 1 85 ? -1.937 10.457 27.328 1.00 72.56 85 GLN A CA 1
ATOM 664 C C . GLN A 1 85 ? -2.218 10.620 25.821 1.00 72.56 85 GLN A C 1
ATOM 666 O O . GLN A 1 85 ? -2.527 9.640 25.139 1.00 72.56 85 GLN A O 1
ATOM 671 N N . ALA A 1 86 ? -2.027 11.825 25.278 1.00 70.38 86 ALA A N 1
ATOM 672 C CA . ALA A 1 86 ? -2.135 12.101 23.848 1.00 70.38 86 ALA A CA 1
ATOM 673 C C . ALA A 1 86 ? -1.053 11.391 23.007 1.00 70.38 86 ALA A C 1
ATOM 675 O O . ALA A 1 86 ? -1.314 11.030 21.855 1.00 70.38 86 ALA A O 1
ATOM 676 N N . GLU A 1 87 ? 0.139 11.133 23.554 1.00 74.50 87 GLU A N 1
ATOM 677 C CA . GLU A 1 87 ? 1.175 10.321 22.896 1.00 74.50 87 GLU A CA 1
ATOM 678 C C . GLU A 1 87 ? 0.770 8.845 22.747 1.00 74.50 87 GLU A C 1
ATOM 680 O O . GLU A 1 87 ? 0.925 8.256 21.670 1.00 74.50 87 GLU A O 1
ATOM 685 N N . GLU A 1 88 ? 0.194 8.243 23.790 1.00 74.94 88 GLU A N 1
ATOM 686 C CA . GLU A 1 88 ? -0.285 6.855 23.722 1.00 74.94 88 GLU A CA 1
ATOM 687 C C . GLU A 1 88 ? -1.462 6.719 22.743 1.00 74.94 88 GLU A C 1
ATOM 689 O O . GLU A 1 88 ? -1.550 5.780 21.949 1.00 74.94 88 GLU A O 1
ATOM 694 N N . TRP A 1 89 ? -2.330 7.721 22.695 1.00 72.69 89 TRP A N 1
ATOM 695 C CA . TRP A 1 89 ? -3.371 7.822 21.680 1.00 72.69 89 TRP A CA 1
ATOM 696 C C . TRP A 1 89 ? -2.806 7.962 20.274 1.00 72.69 89 TRP A C 1
ATOM 698 O O . TRP A 1 89 ? -3.224 7.233 19.378 1.00 72.69 89 TRP A O 1
ATOM 708 N N . ASN A 1 90 ? -1.805 8.813 20.067 1.00 71.75 90 ASN A N 1
ATOM 709 C CA . ASN A 1 90 ? -1.089 8.912 18.797 1.00 71.75 90 ASN A CA 1
ATOM 710 C C . ASN A 1 90 ? -0.623 7.537 18.292 1.00 71.75 90 ASN A C 1
ATOM 712 O O . ASN A 1 90 ? -0.745 7.213 17.105 1.00 71.75 90 ASN A O 1
ATOM 716 N N . ARG A 1 91 ? -0.129 6.690 19.198 1.00 75.38 91 ARG A N 1
ATOM 717 C CA . ARG A 1 91 ? 0.259 5.310 18.892 1.00 75.38 91 ARG A CA 1
ATOM 718 C C . ARG A 1 91 ? -0.939 4.435 18.501 1.00 75.38 91 ARG A C 1
ATOM 720 O O . ARG A 1 91 ? -0.840 3.692 17.518 1.00 75.38 91 ARG A O 1
ATOM 727 N N . LEU A 1 92 ? -2.059 4.522 19.219 1.00 73.75 92 LEU A N 1
ATOM 728 C CA . LEU A 1 92 ? -3.296 3.800 18.888 1.00 73.75 92 LEU A CA 1
ATOM 729 C C . LEU A 1 92 ? -3.883 4.251 17.543 1.00 73.75 92 LEU A C 1
ATOM 731 O O . LEU A 1 92 ? -4.230 3.413 16.708 1.00 73.75 92 LEU A O 1
ATOM 735 N N . LEU A 1 93 ? -3.898 5.555 17.277 1.00 74.06 93 LEU A N 1
ATOM 736 C CA . LEU A 1 93 ? -4.362 6.145 16.026 1.00 74.06 93 LEU A CA 1
ATOM 737 C C . LEU A 1 93 ? -3.523 5.660 14.840 1.00 74.06 93 LEU A C 1
ATOM 739 O O . LEU A 1 93 ? -4.072 5.204 13.836 1.00 74.06 93 LEU A O 1
ATOM 743 N N . ARG A 1 94 ? -2.187 5.618 14.988 1.00 75.44 94 ARG A N 1
ATOM 744 C CA . ARG A 1 94 ? -1.290 4.990 13.997 1.00 75.44 94 ARG A CA 1
ATOM 745 C C . ARG A 1 94 ? -1.672 3.543 13.730 1.00 75.44 94 ARG A C 1
ATOM 747 O O . ARG A 1 94 ? -1.603 3.107 12.582 1.00 75.44 94 ARG A O 1
ATOM 754 N N . LYS A 1 95 ? -2.047 2.773 14.758 1.00 75.75 95 LYS A N 1
ATOM 755 C CA . LYS A 1 95 ? -2.490 1.384 14.576 1.00 75.75 95 LYS A CA 1
ATOM 756 C C . LYS A 1 95 ? -3.750 1.344 13.711 1.00 75.75 95 LYS A C 1
ATOM 758 O O . LYS A 1 95 ? -3.733 0.657 12.695 1.00 75.75 95 LYS A O 1
ATOM 763 N N . VAL A 1 96 ? -4.781 2.120 14.043 1.00 76.19 96 VAL A N 1
ATOM 764 C CA . VAL A 1 96 ? -6.053 2.174 13.295 1.00 76.19 96 VAL A CA 1
ATOM 765 C C . VAL A 1 96 ? -5.842 2.603 11.838 1.00 76.19 96 VAL A C 1
ATOM 767 O O . VAL A 1 96 ? -6.275 1.912 10.915 1.00 76.19 96 VAL A O 1
ATOM 770 N N . VAL A 1 97 ? -5.082 3.673 11.609 1.00 75.81 97 VAL A N 1
ATOM 771 C CA . VAL A 1 97 ? -4.777 4.185 10.264 1.00 75.81 97 VAL A CA 1
ATOM 772 C C . VAL A 1 97 ? -3.983 3.166 9.434 1.00 75.81 97 VAL A C 1
ATOM 774 O O . VAL A 1 97 ? -4.288 2.939 8.260 1.00 75.81 97 VAL A O 1
ATOM 777 N N . ARG A 1 98 ? -3.018 2.456 10.041 1.00 77.94 98 ARG A N 1
ATOM 778 C CA . ARG A 1 98 ? -2.305 1.345 9.376 1.00 77.94 98 ARG A CA 1
ATOM 779 C C . ARG A 1 98 ? -3.248 0.221 8.962 1.00 77.94 98 ARG A C 1
ATOM 781 O O . ARG A 1 98 ? -3.067 -0.333 7.878 1.00 77.94 98 ARG A O 1
ATOM 788 N N . ARG A 1 99 ? -4.233 -0.128 9.796 1.00 78.88 99 ARG A N 1
ATOM 789 C CA . ARG A 1 99 ? -5.235 -1.148 9.446 1.00 78.88 99 ARG A CA 1
ATOM 790 C C . ARG A 1 99 ? -6.045 -0.713 8.236 1.00 78.88 99 ARG A C 1
ATOM 792 O O . ARG A 1 99 ? -6.166 -1.498 7.299 1.00 78.88 99 ARG A O 1
ATOM 799 N N . LYS A 1 100 ? -6.507 0.542 8.214 1.00 80.56 100 LYS A N 1
ATOM 800 C CA . LYS A 1 100 ? -7.261 1.089 7.080 1.00 80.56 100 LYS A CA 1
ATOM 801 C C . LYS A 1 100 ? -6.463 1.065 5.787 1.00 80.56 100 LYS A C 1
ATOM 803 O O . LYS A 1 100 ? -6.977 0.641 4.760 1.00 80.56 100 LYS A O 1
ATOM 808 N N . TYR A 1 101 ? -5.191 1.455 5.8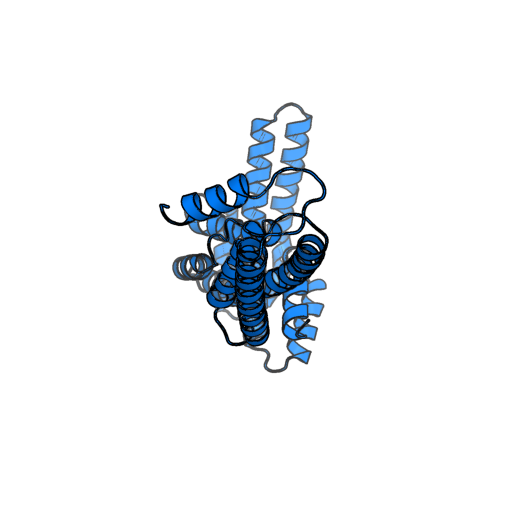45 1.00 84.19 101 TYR A N 1
ATOM 809 C CA . TYR A 1 101 ? -4.284 1.358 4.703 1.00 84.19 101 TYR A CA 1
ATOM 810 C C . TYR A 1 101 ? -4.227 -0.070 4.133 1.00 84.19 101 TYR A C 1
ATOM 812 O O . TYR A 1 101 ? -4.413 -0.260 2.932 1.00 84.19 101 TYR A O 1
ATOM 820 N N . ILE A 1 102 ? -4.015 -1.080 4.987 1.00 86.25 102 ILE A N 1
ATOM 821 C CA . ILE A 1 102 ? -3.971 -2.485 4.555 1.00 86.25 102 ILE A CA 1
ATOM 822 C C . ILE A 1 102 ? -5.325 -2.938 4.001 1.00 86.25 102 ILE A C 1
ATOM 824 O O . ILE A 1 102 ? -5.365 -3.609 2.975 1.00 86.25 102 ILE A O 1
ATOM 828 N N . GLU A 1 103 ? -6.430 -2.550 4.639 1.00 87.06 103 GLU A N 1
ATOM 829 C CA . GLU A 1 103 ? -7.784 -2.852 4.169 1.00 87.06 103 GLU A CA 1
ATOM 830 C C . GLU A 1 103 ? -8.014 -2.308 2.751 1.00 87.06 103 GLU A C 1
ATOM 832 O O . GLU A 1 103 ? -8.408 -3.059 1.858 1.00 87.06 103 GLU A O 1
ATOM 837 N N . LEU A 1 104 ? -7.713 -1.030 2.510 1.00 88.94 104 LEU A N 1
ATOM 838 C CA . LEU A 1 104 ? -7.886 -0.421 1.192 1.00 88.94 104 LEU A CA 1
ATOM 839 C C . LEU A 1 104 ? -6.986 -1.074 0.143 1.00 88.94 104 LEU A C 1
ATOM 841 O O . LEU A 1 104 ? -7.464 -1.398 -0.942 1.00 88.94 104 LEU A O 1
ATOM 845 N N . MET A 1 105 ? -5.717 -1.335 0.466 1.00 90.38 105 MET A N 1
ATOM 846 C CA . MET A 1 105 ? -4.800 -2.010 -0.458 1.00 90.38 105 MET A CA 1
ATOM 847 C C . MET A 1 105 ? -5.234 -3.445 -0.774 1.00 90.38 105 MET A C 1
ATOM 849 O O . MET A 1 105 ? -5.177 -3.840 -1.938 1.00 90.38 105 MET A O 1
ATOM 853 N N . SER A 1 106 ? -5.755 -4.186 0.212 1.00 90.12 106 SER A N 1
ATOM 854 C CA . SER A 1 106 ? -6.294 -5.541 0.014 1.00 90.12 106 SER A CA 1
ATOM 855 C C . SER A 1 106 ? -7.513 -5.598 -0.905 1.00 90.12 106 SER A C 1
ATOM 857 O O . SER A 1 106 ? -7.783 -6.633 -1.504 1.00 90.12 106 SER A O 1
ATOM 859 N N . LYS A 1 107 ? -8.227 -4.479 -1.063 1.00 91.69 107 LYS A N 1
ATOM 860 C CA . LYS A 1 107 ? -9.370 -4.353 -1.976 1.00 91.69 107 LYS A CA 1
ATOM 861 C C . LYS A 1 107 ? -8.950 -3.795 -3.338 1.00 91.69 107 LYS A C 1
ATOM 863 O O . LYS A 1 107 ? -9.352 -4.321 -4.374 1.00 91.69 107 LYS A O 1
ATOM 868 N N . ALA A 1 108 ? -8.129 -2.745 -3.340 1.00 93.44 108 ALA A N 1
ATOM 869 C CA . ALA A 1 108 ? -7.760 -2.005 -4.541 1.00 93.44 108 ALA A CA 1
ATOM 870 C C . ALA A 1 108 ? -6.737 -2.744 -5.412 1.00 93.44 108 ALA A C 1
ATOM 872 O O . ALA A 1 108 ? -6.909 -2.808 -6.626 1.00 93.44 108 ALA A O 1
ATOM 873 N N . ALA A 1 109 ? -5.688 -3.330 -4.827 1.00 94.25 109 ALA A N 1
ATOM 874 C CA . ALA A 1 109 ? -4.625 -3.956 -5.612 1.00 94.25 109 ALA A CA 1
ATOM 875 C C . ALA A 1 109 ? -5.105 -5.189 -6.411 1.00 94.25 109 ALA A C 1
ATOM 877 O O . ALA A 1 109 ? -4.751 -5.302 -7.586 1.00 94.25 109 ALA A O 1
ATOM 878 N N . PRO A 1 110 ? -5.989 -6.060 -5.878 1.00 94.75 110 PRO A N 1
ATOM 879 C CA . PRO A 1 110 ? -6.621 -7.094 -6.699 1.00 94.75 110 PRO A CA 1
ATOM 880 C C . PRO A 1 110 ? -7.501 -6.539 -7.828 1.00 94.75 110 PRO A C 1
ATOM 882 O O . PRO A 1 110 ? -7.596 -7.161 -8.882 1.00 94.75 110 PRO A O 1
ATOM 885 N N . ALA A 1 111 ? -8.141 -5.375 -7.651 1.00 95.31 111 ALA A N 1
ATOM 886 C CA . ALA A 1 111 ? -8.911 -4.739 -8.726 1.00 95.31 111 ALA A CA 1
ATOM 887 C C . ALA A 1 111 ? -8.003 -4.283 -9.881 1.00 95.31 111 ALA A C 1
ATOM 889 O O . ALA A 1 111 ? -8.342 -4.511 -11.042 1.00 95.31 111 ALA A O 1
ATOM 890 N N . VAL A 1 112 ? -6.807 -3.764 -9.573 1.00 95.44 112 VAL A N 1
ATOM 891 C CA . VAL A 1 112 ? -5.782 -3.440 -10.584 1.00 95.44 112 VAL A CA 1
ATOM 892 C C . VAL A 1 112 ? -5.431 -4.670 -11.427 1.00 95.44 112 VAL A C 1
ATOM 894 O O . VAL A 1 112 ? -5.436 -4.577 -12.655 1.00 95.44 112 VAL A O 1
ATOM 897 N N . LEU A 1 113 ? -5.207 -5.829 -10.792 1.00 94.81 113 LEU A N 1
ATOM 898 C CA . LEU A 1 113 ? -4.908 -7.091 -11.489 1.00 94.81 113 LEU A CA 1
ATOM 899 C C . LEU A 1 113 ? -6.080 -7.656 -12.302 1.00 94.81 113 LEU A C 1
ATOM 901 O O . LEU A 1 113 ? -5.861 -8.427 -13.232 1.00 94.81 113 LEU A O 1
ATOM 905 N N . ARG A 1 114 ? -7.320 -7.258 -12.003 1.00 93.62 114 ARG A N 1
ATOM 906 C CA . ARG A 1 114 ? -8.492 -7.616 -12.818 1.00 93.62 114 ARG A CA 1
ATOM 907 C C . ARG A 1 114 ? -8.672 -6.736 -14.056 1.00 93.62 114 ARG A C 1
ATOM 909 O O . ARG A 1 114 ? -9.556 -7.019 -14.859 1.00 93.62 114 ARG A O 1
ATOM 916 N N . GLY A 1 115 ? -7.856 -5.698 -14.235 1.00 93.31 115 GLY A N 1
ATOM 917 C CA . GLY A 1 115 ? -8.066 -4.710 -15.296 1.00 93.31 115 GLY A CA 1
ATOM 918 C C . GLY A 1 115 ? -8.882 -3.490 -14.859 1.00 93.31 115 GLY A C 1
ATOM 919 O O . GLY A 1 115 ? -9.115 -2.596 -15.665 1.00 93.31 115 GLY A O 1
ATOM 920 N N . ASP A 1 116 ? -9.331 -3.433 -13.601 1.00 95.31 116 ASP A N 1
ATOM 921 C CA . ASP A 1 116 ? -10.258 -2.408 -13.116 1.00 95.31 116 ASP A CA 1
ATOM 922 C C . ASP A 1 116 ? -9.533 -1.328 -12.304 1.00 95.31 116 ASP A C 1
ATOM 924 O O . ASP A 1 116 ? -9.614 -1.237 -11.072 1.00 95.31 116 ASP A O 1
ATOM 928 N N . ILE A 1 117 ? -8.781 -0.493 -13.022 1.00 94.56 117 ILE A N 1
ATOM 929 C CA . ILE A 1 117 ? -8.004 0.579 -12.397 1.00 94.56 117 ILE A CA 1
ATOM 930 C C . ILE A 1 117 ? -8.916 1.691 -11.855 1.00 94.56 117 ILE A C 1
ATOM 932 O O . ILE A 1 117 ? -8.606 2.293 -10.826 1.00 94.56 117 ILE A O 1
ATOM 936 N N . ARG A 1 118 ? -10.069 1.948 -12.490 1.00 93.94 118 ARG A N 1
ATOM 937 C CA . ARG A 1 118 ? -11.016 2.980 -12.031 1.00 93.94 118 ARG A CA 1
ATOM 938 C C . ARG A 1 118 ? -11.565 2.650 -10.646 1.00 93.94 118 ARG A C 1
ATOM 940 O O . ARG A 1 118 ? -11.512 3.509 -9.761 1.00 93.94 118 ARG A O 1
ATOM 947 N N . SER A 1 119 ? -12.014 1.414 -10.425 1.00 94.00 119 SER A N 1
ATOM 948 C CA . SER A 1 119 ? -12.468 0.989 -9.098 1.00 94.00 119 SER A CA 1
ATOM 949 C C . SER A 1 119 ? -11.327 0.980 -8.088 1.00 94.00 119 SER A C 1
ATOM 951 O O . SER A 1 119 ? -11.523 1.412 -6.954 1.00 94.00 119 SER A O 1
ATOM 953 N N . ALA A 1 120 ? -10.117 0.568 -8.484 1.00 93.38 120 ALA A N 1
ATOM 954 C CA . ALA A 1 120 ? -8.952 0.632 -7.601 1.00 93.38 120 ALA A CA 1
ATOM 955 C C . ALA A 1 120 ? -8.677 2.065 -7.107 1.00 93.38 120 ALA A C 1
ATOM 957 O O . ALA A 1 120 ? -8.503 2.277 -5.906 1.00 93.38 120 ALA A O 1
ATOM 958 N N . ILE A 1 121 ? -8.710 3.056 -8.006 1.00 92.56 121 ILE A N 1
ATOM 959 C CA . ILE A 1 121 ? -8.558 4.478 -7.661 1.00 92.56 121 ILE A CA 1
ATOM 960 C C . ILE A 1 121 ? -9.680 4.930 -6.719 1.00 92.56 121 ILE A C 1
ATOM 962 O O . ILE A 1 121 ? -9.401 5.595 -5.722 1.00 92.56 121 ILE A O 1
ATOM 966 N N . SER A 1 122 ? -10.933 4.563 -7.004 1.00 91.31 122 SER A N 1
ATOM 967 C CA . SER A 1 122 ? -12.082 4.904 -6.153 1.00 91.31 122 SER A CA 1
ATOM 968 C C . SER A 1 122 ? -11.927 4.348 -4.731 1.00 91.31 122 SER A C 1
ATOM 970 O O . SER A 1 122 ? -12.048 5.095 -3.762 1.00 91.31 122 SER A O 1
ATOM 972 N N . ILE A 1 123 ? -11.534 3.078 -4.591 1.00 89.56 123 ILE A N 1
ATOM 973 C CA . ILE A 1 123 ? -11.266 2.453 -3.287 1.00 89.56 123 ILE A CA 1
ATOM 974 C C . ILE A 1 123 ? -10.155 3.207 -2.546 1.00 89.56 123 ILE A C 1
ATOM 976 O O . ILE A 1 123 ? -10.297 3.499 -1.361 1.00 89.56 123 ILE A O 1
ATOM 980 N N . MET A 1 124 ? -9.064 3.562 -3.232 1.00 87.00 124 MET A N 1
ATOM 981 C CA . MET A 1 124 ? -7.953 4.304 -2.625 1.00 87.00 124 MET A CA 1
ATOM 982 C C . MET A 1 124 ? -8.339 5.738 -2.214 1.00 87.00 124 MET A C 1
ATOM 984 O O . MET A 1 124 ? -7.742 6.293 -1.294 1.00 87.00 124 MET A O 1
ATOM 988 N N . LYS A 1 125 ? -9.342 6.358 -2.848 1.00 84.44 125 LYS A N 1
ATOM 989 C CA . LYS A 1 125 ? -9.848 7.686 -2.449 1.00 84.44 125 LYS A CA 1
ATOM 990 C C . LYS A 1 125 ? -10.613 7.670 -1.125 1.00 84.44 125 LYS A C 1
ATOM 992 O O . LYS A 1 125 ? -10.648 8.699 -0.466 1.00 84.44 125 LYS A O 1
ATOM 997 N N . ASN A 1 126 ? -11.114 6.514 -0.689 1.00 75.06 126 ASN A N 1
ATOM 998 C CA . ASN A 1 126 ? -11.793 6.347 0.604 1.00 75.06 126 ASN A CA 1
ATOM 999 C C . ASN A 1 126 ? -10.825 6.287 1.802 1.00 75.06 126 ASN A C 1
ATOM 1001 O O . ASN A 1 126 ? -11.205 5.856 2.892 1.00 75.06 126 ASN A O 1
ATOM 1005 N N . TYR A 1 127 ? -9.556 6.648 1.608 1.00 72.19 127 TYR A N 1
ATOM 1006 C CA . TYR A 1 127 ? -8.625 6.847 2.709 1.00 72.19 127 TYR A CA 1
ATOM 1007 C C . TYR A 1 127 ? -8.927 8.189 3.385 1.00 72.19 127 TYR A C 1
ATOM 1009 O O . TYR A 1 127 ? -9.103 9.175 2.668 1.00 72.19 127 TYR A O 1
ATOM 1017 N N . PRO A 1 128 ? -8.976 8.253 4.727 1.00 62.78 128 PRO A N 1
ATOM 1018 C CA . PRO A 1 128 ? -9.305 9.481 5.439 1.00 62.78 128 PRO A CA 1
ATOM 1019 C C . PRO A 1 128 ? -8.351 10.609 5.031 1.00 62.78 128 PRO A C 1
ATOM 1021 O O . PRO A 1 128 ? -7.149 10.566 5.303 1.00 62.78 128 PRO A O 1
ATOM 1024 N N . SER A 1 129 ? -8.887 11.600 4.319 1.00 53.44 129 SER A N 1
ATOM 1025 C CA . SER A 1 129 ? -8.144 12.774 3.884 1.00 53.44 129 SER A CA 1
ATOM 1026 C C . SER A 1 129 ? -8.107 13.772 5.033 1.00 53.44 129 SER A C 1
ATOM 1028 O O . SER A 1 129 ? -9.085 14.479 5.248 1.00 53.44 129 SER A O 1
ATOM 1030 N N . LYS A 1 130 ? -6.955 13.830 5.708 1.00 54.38 130 LYS A N 1
ATOM 1031 C CA . LYS A 1 130 ? -6.588 14.795 6.754 1.00 54.38 130 LYS A CA 1
ATOM 1032 C C . LYS A 1 130 ? -7.327 14.638 8.085 1.00 54.38 130 LYS A C 1
ATOM 1034 O O . LYS A 1 130 ? -8.504 14.932 8.215 1.00 54.38 130 LYS A O 1
ATOM 1039 N N . LEU A 1 131 ? -6.550 14.303 9.109 1.00 49.59 131 LEU A N 1
ATOM 1040 C CA . LEU A 1 131 ? -6.601 15.065 10.348 1.00 49.59 131 LEU A CA 1
ATOM 1041 C C . LEU A 1 131 ? -5.544 16.155 10.174 1.00 49.59 131 LEU A C 1
ATOM 1043 O O . LEU A 1 131 ? -4.357 15.828 10.194 1.00 49.59 131 LEU A O 1
ATOM 1047 N N . ASP A 1 132 ? -5.927 17.425 10.018 1.00 45.34 132 ASP A N 1
ATOM 1048 C CA . ASP A 1 132 ? -4.967 18.554 9.977 1.00 45.34 132 ASP A CA 1
ATOM 1049 C C . ASP A 1 132 ? -4.057 18.586 11.232 1.00 45.34 132 ASP A C 1
ATOM 1051 O O . ASP A 1 132 ? -3.018 19.242 11.272 1.00 45.34 132 ASP A O 1
ATOM 1055 N N . ALA A 1 133 ? -4.429 17.810 12.251 1.00 45.84 133 ALA A N 1
ATOM 1056 C CA . ALA A 1 133 ? -3.769 17.647 13.526 1.00 45.84 133 ALA A CA 1
ATOM 1057 C C . ALA A 1 133 ? -2.786 16.462 13.649 1.00 45.84 133 ALA A C 1
ATOM 1059 O O . ALA A 1 133 ? -1.892 16.510 14.497 1.00 45.84 133 ALA A O 1
ATOM 1060 N N . TYR A 1 134 ? -2.952 15.396 12.862 1.00 51.12 134 TYR A N 1
ATOM 1061 C CA . TYR A 1 134 ? -2.237 14.129 13.043 1.00 51.12 134 TYR A CA 1
ATOM 1062 C C . TYR A 1 134 ? -1.679 13.658 11.705 1.00 51.12 134 TYR A C 1
ATOM 1064 O O . TYR A 1 134 ? -2.305 12.904 10.962 1.00 51.12 134 TYR A O 1
ATOM 1072 N N . ASN A 1 135 ? -0.480 14.141 11.387 1.00 50.62 135 ASN A N 1
ATOM 1073 C CA . ASN A 1 135 ? 0.205 13.778 10.157 1.00 50.62 135 ASN A CA 1
ATOM 1074 C C . ASN A 1 135 ? 0.779 12.353 10.286 1.00 50.62 135 ASN A C 1
ATOM 1076 O O . ASN A 1 135 ? 1.640 12.083 11.132 1.00 50.62 135 ASN A O 1
ATOM 1080 N N . PHE A 1 136 ? 0.332 11.445 9.418 1.00 61.53 136 PHE A N 1
ATOM 1081 C CA . PHE A 1 136 ? 0.920 10.113 9.241 1.00 61.53 136 PHE A CA 1
ATOM 1082 C C . PHE A 1 136 ? 1.578 10.013 7.863 1.00 61.53 136 PHE A C 1
ATOM 1084 O O . PHE A 1 136 ? 1.155 9.184 7.048 1.00 61.53 136 PHE A O 1
ATOM 1091 N N . PRO A 1 137 ? 2.600 10.845 7.578 1.00 58.34 137 PRO A N 1
ATOM 1092 C CA . PRO A 1 137 ? 3.155 10.966 6.234 1.00 58.34 137 PRO A CA 1
ATOM 1093 C C . PRO A 1 137 ? 3.717 9.620 5.762 1.00 58.34 137 PRO A C 1
ATOM 1095 O O . PRO A 1 137 ? 3.517 9.221 4.622 1.00 58.34 137 PRO A O 1
ATOM 1098 N N . ASP A 1 138 ? 4.263 8.811 6.677 1.00 58.34 138 ASP A N 1
ATOM 1099 C CA . ASP A 1 138 ? 4.770 7.466 6.388 1.00 58.34 138 ASP A CA 1
ATOM 1100 C C . ASP A 1 138 ? 3.715 6.488 5.825 1.00 58.34 138 ASP A C 1
ATOM 1102 O O . ASP A 1 138 ? 4.070 5.511 5.155 1.00 58.34 138 ASP A O 1
ATOM 1106 N N . ILE A 1 139 ? 2.424 6.724 6.082 1.00 59.84 139 ILE A N 1
ATOM 1107 C CA . ILE A 1 139 ? 1.305 5.878 5.633 1.00 59.84 139 ILE A CA 1
ATOM 1108 C C . ILE A 1 139 ? 0.530 6.561 4.501 1.00 59.84 139 ILE A C 1
ATOM 1110 O O . ILE A 1 139 ? 0.209 5.920 3.497 1.00 59.84 139 ILE A O 1
ATOM 1114 N N . GLU A 1 140 ? 0.269 7.859 4.645 1.00 57.97 140 GLU A N 1
ATOM 1115 C CA . GLU A 1 140 ? -0.453 8.680 3.677 1.00 57.97 140 GLU A CA 1
ATOM 1116 C C . GLU A 1 140 ? 0.321 8.816 2.354 1.00 57.97 140 GLU A C 1
ATOM 1118 O O . GLU A 1 140 ? -0.278 8.729 1.278 1.00 57.97 140 GLU A O 1
ATOM 1123 N N . ASP A 1 141 ? 1.655 8.896 2.411 1.00 66.88 141 ASP A N 1
ATOM 1124 C CA . ASP A 1 141 ? 2.497 8.982 1.217 1.00 66.88 141 ASP A CA 1
ATOM 1125 C C . ASP A 1 141 ? 2.436 7.702 0.381 1.00 66.88 141 ASP A C 1
ATOM 1127 O O . ASP A 1 141 ? 2.488 7.756 -0.844 1.00 66.88 141 ASP A O 1
ATOM 1131 N N . GLY A 1 142 ? 2.296 6.530 1.009 1.00 75.81 142 GLY A N 1
ATOM 1132 C CA . GLY A 1 142 ? 2.239 5.256 0.290 1.00 75.81 142 GLY A CA 1
ATOM 1133 C C . GLY A 1 142 ? 1.017 5.157 -0.619 1.00 75.81 142 GLY A C 1
ATOM 1134 O O . GLY A 1 142 ? 1.142 4.884 -1.811 1.00 75.81 142 GLY A O 1
ATOM 1135 N N . LEU A 1 143 ? -0.165 5.417 -0.061 1.00 81.75 143 LEU A N 1
ATOM 1136 C CA . LEU A 1 143 ? -1.433 5.270 -0.773 1.00 81.75 143 LEU A CA 1
ATOM 1137 C C . LEU A 1 143 ? -1.642 6.390 -1.806 1.00 81.75 143 LEU A C 1
ATOM 1139 O O . LEU A 1 143 ? -2.117 6.121 -2.910 1.00 81.75 143 LEU A O 1
ATOM 1143 N N . LYS A 1 144 ? -1.193 7.619 -1.503 1.00 83.44 144 LYS A N 1
ATOM 1144 C CA . LYS A 1 144 ? -1.132 8.720 -2.479 1.00 83.44 144 LYS A CA 1
ATOM 1145 C C . LYS A 1 144 ? -0.200 8.404 -3.645 1.00 83.44 144 LYS A C 1
ATOM 1147 O O . LYS A 1 144 ? -0.589 8.630 -4.788 1.00 83.44 144 LYS A O 1
ATOM 1152 N N . ARG A 1 145 ? 0.999 7.861 -3.383 1.00 87.12 145 ARG A N 1
ATOM 1153 C CA . ARG A 1 145 ? 1.932 7.440 -4.444 1.00 87.12 145 ARG A CA 1
ATOM 1154 C C . ARG A 1 145 ? 1.301 6.384 -5.343 1.00 87.12 145 ARG A C 1
ATOM 1156 O O . ARG A 1 145 ? 1.322 6.553 -6.556 1.00 87.12 145 ARG A O 1
ATOM 1163 N N . TYR A 1 146 ? 0.686 5.349 -4.769 1.00 90.75 146 TYR A N 1
ATOM 1164 C CA . TYR A 1 146 ? 0.023 4.305 -5.556 1.00 90.75 146 TYR A CA 1
ATOM 1165 C C . TYR A 1 146 ? -1.111 4.857 -6.411 1.00 90.75 146 TYR A C 1
ATOM 1167 O O . TYR A 1 146 ? -1.147 4.606 -7.614 1.00 90.75 146 TYR A O 1
ATOM 1175 N N . ARG A 1 147 ? -1.990 5.668 -5.816 1.00 91.44 147 ARG A N 1
ATOM 1176 C CA . ARG A 1 147 ? -3.082 6.310 -6.546 1.00 91.44 147 ARG A CA 1
ATOM 1177 C C . ARG A 1 147 ? -2.562 7.188 -7.684 1.00 91.44 147 ARG A C 1
ATOM 1179 O O . ARG A 1 147 ? -3.063 7.065 -8.791 1.00 91.44 147 ARG A O 1
ATOM 1186 N N . SER A 1 148 ? -1.538 8.003 -7.432 1.00 92.06 148 SER A N 1
ATOM 1187 C CA . SER A 1 148 ? -0.931 8.887 -8.435 1.00 92.06 148 SER A CA 1
ATOM 1188 C C . SER A 1 148 ? -0.429 8.113 -9.658 1.00 92.06 148 SER A C 1
ATOM 1190 O O . SER A 1 148 ? -0.730 8.489 -10.788 1.00 92.06 148 SER A O 1
ATOM 1192 N N . VAL A 1 149 ? 0.255 6.978 -9.453 1.00 95.25 149 VAL A N 1
ATOM 1193 C CA . VAL A 1 149 ? 0.711 6.120 -10.563 1.00 95.25 149 VAL A CA 1
ATOM 1194 C C . VAL A 1 149 ? -0.453 5.568 -11.386 1.00 95.25 149 VAL A C 1
ATOM 1196 O O . VAL A 1 149 ? -0.365 5.508 -12.612 1.00 95.25 149 VAL A O 1
ATOM 1199 N N . LEU A 1 150 ? -1.549 5.184 -10.730 1.00 95.50 150 LEU A N 1
ATOM 1200 C CA . LEU A 1 150 ? -2.749 4.687 -11.404 1.00 95.50 150 LEU A CA 1
ATOM 1201 C C . LEU A 1 150 ? -3.539 5.803 -12.102 1.00 95.50 150 LEU A C 1
ATOM 1203 O O . LEU A 1 150 ? -4.090 5.579 -13.173 1.00 95.50 150 LEU A O 1
ATOM 1207 N N . GLU A 1 151 ? -3.613 7.005 -11.534 1.00 95.81 151 GLU A N 1
ATOM 1208 C CA . GLU A 1 151 ? -4.280 8.160 -12.156 1.00 95.81 151 GLU A CA 1
ATOM 1209 C C . GLU A 1 151 ? -3.546 8.602 -13.433 1.00 95.81 151 GLU A C 1
ATOM 1211 O O . GLU A 1 151 ? -4.180 9.006 -14.404 1.00 95.81 151 GLU A O 1
ATOM 1216 N N . LYS A 1 152 ? -2.223 8.420 -13.470 1.00 95.56 152 LYS A N 1
ATOM 1217 C CA . LYS A 1 152 ? -1.326 8.768 -14.580 1.00 95.56 152 LYS A CA 1
ATOM 1218 C C . LYS A 1 152 ? -1.064 7.613 -15.555 1.00 95.56 152 LYS A C 1
ATOM 1220 O O . LYS A 1 152 ? 0.024 7.483 -16.109 1.00 95.56 152 LYS A O 1
ATOM 1225 N N . GLN A 1 153 ? -2.059 6.759 -15.790 1.00 92.12 153 GLN A N 1
ATOM 1226 C CA . GLN A 1 153 ? -1.979 5.664 -16.774 1.00 92.12 153 GLN A CA 1
ATOM 1227 C C . GLN A 1 153 ? -1.561 6.116 -18.178 1.00 92.12 153 GLN A C 1
ATOM 1229 O O . GLN A 1 153 ? -0.889 5.389 -18.907 1.00 92.12 153 GLN A O 1
ATOM 1234 N N . ASN A 1 154 ? -1.968 7.318 -18.575 1.00 93.19 154 ASN A N 1
ATOM 1235 C CA . ASN A 1 154 ? -1.582 7.933 -19.841 1.00 93.19 154 ASN A CA 1
ATOM 1236 C C . ASN A 1 154 ? -0.075 8.233 -19.922 1.00 93.19 154 ASN A C 1
ATOM 1238 O O . ASN A 1 154 ? 0.476 8.189 -21.017 1.00 93.19 154 ASN A O 1
ATOM 1242 N N . GLU A 1 155 ? 0.589 8.463 -18.788 1.00 92.75 155 GLU A N 1
ATOM 1243 C CA . GLU A 1 155 ? 2.035 8.705 -18.682 1.00 92.75 155 GLU A CA 1
ATOM 1244 C C . GLU A 1 155 ? 2.849 7.399 -18.583 1.00 92.75 155 GLU A C 1
ATOM 1246 O O . GLU A 1 155 ? 4.074 7.431 -18.483 1.00 92.75 155 GLU A O 1
ATOM 1251 N N . TRP A 1 156 ? 2.202 6.227 -18.609 1.00 94.31 156 TRP A N 1
ATOM 1252 C CA . TRP A 1 156 ? 2.920 4.956 -18.551 1.00 94.31 156 TRP A CA 1
ATOM 1253 C C . TRP A 1 156 ? 3.769 4.741 -19.800 1.00 94.31 156 TRP A C 1
ATOM 1255 O O . TRP A 1 156 ? 3.265 4.775 -20.928 1.00 94.31 156 TRP A O 1
ATOM 1265 N N . THR A 1 157 ? 5.041 4.417 -19.569 1.00 91.94 157 THR A N 1
ATOM 1266 C CA . THR A 1 157 ? 5.958 3.939 -20.608 1.00 91.94 157 THR A CA 1
ATOM 1267 C C . THR A 1 157 ? 5.475 2.615 -21.203 1.00 91.94 157 THR A C 1
ATOM 1269 O O . THR A 1 157 ? 4.751 1.851 -20.556 1.00 91.94 157 THR A O 1
ATOM 1272 N N . ASP A 1 158 ? 5.937 2.281 -22.407 1.00 93.12 158 ASP A N 1
ATOM 1273 C CA . ASP A 1 158 ? 5.613 1.000 -23.049 1.00 93.12 158 ASP A CA 1
ATOM 1274 C C . ASP A 1 158 ? 6.020 -0.203 -22.195 1.00 93.12 158 ASP A C 1
ATOM 1276 O O . ASP A 1 158 ? 5.292 -1.192 -22.121 1.00 93.12 158 ASP A O 1
ATOM 1280 N N . ALA A 1 159 ? 7.156 -0.108 -21.498 1.00 91.75 159 ALA A N 1
ATOM 1281 C CA . ALA A 1 159 ? 7.607 -1.142 -20.574 1.00 91.75 159 ALA A CA 1
ATOM 1282 C C . ALA A 1 159 ? 6.605 -1.353 -19.428 1.00 91.75 159 ALA A C 1
ATOM 1284 O O . ALA A 1 159 ? 6.283 -2.491 -19.092 1.00 91.75 159 ALA A O 1
ATOM 1285 N N . MET A 1 160 ? 6.066 -0.266 -18.865 1.00 94.56 160 MET A N 1
ATOM 1286 C CA . MET A 1 160 ? 5.055 -0.338 -17.807 1.00 94.56 160 MET A CA 1
ATOM 1287 C C . MET A 1 160 ? 3.729 -0.905 -18.314 1.00 94.56 160 MET A C 1
ATOM 1289 O O . MET A 1 160 ? 3.119 -1.725 -17.631 1.00 94.56 160 MET A O 1
ATOM 1293 N N . ARG A 1 161 ? 3.296 -0.512 -19.518 1.00 95.88 161 ARG A N 1
ATOM 1294 C CA . ARG A 1 161 ? 2.072 -1.038 -20.142 1.00 95.88 161 ARG A CA 1
ATOM 1295 C C . ARG A 1 161 ? 2.179 -2.538 -20.400 1.00 95.88 161 ARG A C 1
ATOM 1297 O O . ARG A 1 161 ? 1.269 -3.271 -20.027 1.00 95.88 161 ARG A O 1
ATOM 1304 N N . LYS A 1 162 ? 3.301 -2.993 -20.968 1.00 95.38 162 LYS A N 1
ATOM 1305 C CA . LYS A 1 162 ? 3.572 -4.419 -21.219 1.00 95.38 162 LYS A CA 1
ATOM 1306 C C . LYS A 1 162 ? 3.607 -5.220 -19.921 1.00 95.38 162 LYS A C 1
ATOM 1308 O O . LYS A 1 162 ? 2.908 -6.220 -19.818 1.00 95.38 162 LYS A O 1
ATOM 1313 N N . MET A 1 163 ? 4.336 -4.735 -18.914 1.00 95.00 163 MET A N 1
ATOM 1314 C CA . MET A 1 163 ? 4.358 -5.337 -17.577 1.00 95.00 163 MET A CA 1
ATOM 1315 C C . MET A 1 163 ? 2.949 -5.461 -16.986 1.00 95.00 163 MET A C 1
ATOM 1317 O O . MET A 1 163 ? 2.575 -6.514 -16.478 1.00 95.00 163 MET A O 1
ATOM 1321 N N . TYR A 1 164 ? 2.160 -4.385 -17.039 1.00 96.50 164 TYR A N 1
ATOM 1322 C CA . TYR A 1 164 ? 0.798 -4.389 -16.520 1.00 96.50 164 TYR A CA 1
ATOM 1323 C C . TYR A 1 164 ? -0.083 -5.419 -17.236 1.00 96.50 164 TYR A C 1
ATOM 1325 O O . TYR A 1 164 ? -0.777 -6.197 -16.583 1.00 96.50 164 TYR A O 1
ATOM 1333 N N . GLN A 1 165 ? -0.036 -5.449 -18.569 1.00 96.31 165 GLN A N 1
ATOM 1334 C CA . GLN A 1 165 ? -0.798 -6.394 -19.384 1.00 96.31 165 GLN A CA 1
ATOM 1335 C C . GLN A 1 165 ? -0.410 -7.848 -19.087 1.00 96.31 165 GLN A C 1
ATOM 1337 O O . GLN A 1 165 ? -1.299 -8.675 -18.893 1.00 96.31 165 GLN A O 1
ATOM 1342 N N . GLU A 1 166 ? 0.889 -8.142 -18.989 1.00 95.69 166 GLU A N 1
ATOM 1343 C CA . GLU A 1 166 ? 1.418 -9.460 -18.612 1.00 95.69 166 GLU A CA 1
ATOM 1344 C C . GLU A 1 166 ? 0.905 -9.873 -17.222 1.00 95.69 166 GLU A C 1
ATOM 1346 O O . GLU A 1 166 ? 0.322 -10.945 -17.067 1.00 95.69 166 GLU A O 1
ATOM 1351 N N . ALA A 1 167 ? 1.000 -8.990 -16.222 1.00 95.50 167 ALA A N 1
ATOM 1352 C CA . ALA A 1 167 ? 0.505 -9.263 -14.871 1.00 95.50 167 ALA A CA 1
ATOM 1353 C C . ALA A 1 167 ? -1.016 -9.514 -14.822 1.00 95.50 167 ALA A C 1
ATOM 1355 O O . ALA A 1 167 ? -1.470 -10.421 -14.124 1.00 95.50 167 ALA A O 1
ATOM 1356 N N . VAL A 1 168 ? -1.812 -8.748 -15.577 1.00 96.00 168 VAL A N 1
ATOM 1357 C CA . VAL A 1 168 ? -3.268 -8.957 -15.690 1.00 96.00 168 VAL A CA 1
ATOM 1358 C C . VAL A 1 168 ? -3.586 -10.295 -16.360 1.00 96.00 168 VAL A C 1
ATOM 1360 O O . VAL A 1 168 ? -4.494 -10.999 -15.919 1.00 96.00 168 VAL A O 1
ATOM 1363 N N . GLN A 1 169 ? -2.857 -10.671 -17.414 1.00 96.06 169 GLN A N 1
ATOM 1364 C CA . GLN A 1 169 ? -3.043 -11.962 -18.083 1.00 96.06 169 GLN A CA 1
ATOM 1365 C C . GLN A 1 169 ? -2.737 -13.132 -17.142 1.00 96.06 169 GLN A C 1
ATOM 1367 O O . GLN A 1 169 ? -3.564 -14.036 -17.014 1.00 96.06 169 GLN A O 1
ATOM 1372 N N . LEU A 1 170 ? -1.617 -13.072 -16.419 1.00 94.00 170 LEU A N 1
ATOM 1373 C CA . LEU A 1 170 ? -1.247 -14.083 -15.424 1.00 94.00 170 LEU A CA 1
ATOM 1374 C C . LEU A 1 170 ? -2.294 -14.201 -14.311 1.00 94.00 170 LEU A C 1
ATOM 1376 O O . LEU A 1 170 ? -2.687 -15.306 -13.935 1.00 94.00 170 LEU A O 1
ATOM 1380 N N . ALA A 1 171 ? -2.814 -13.069 -13.826 1.00 92.25 171 ALA A N 1
ATOM 1381 C CA . ALA A 1 171 ? -3.873 -13.063 -12.823 1.00 92.25 171 ALA A CA 1
ATOM 1382 C C . ALA A 1 171 ? -5.175 -13.703 -13.339 1.00 92.25 171 ALA A C 1
ATOM 1384 O O . ALA A 1 171 ? -5.801 -14.479 -12.615 1.00 92.25 171 ALA A O 1
ATOM 1385 N N . LYS A 1 172 ? -5.566 -13.441 -14.595 1.00 90.94 172 LYS A N 1
ATOM 1386 C CA . LYS A 1 172 ? -6.745 -14.063 -15.233 1.00 90.94 172 LYS A CA 1
ATOM 1387 C C . LYS A 1 172 ? -6.600 -15.575 -15.404 1.00 90.94 172 LYS A C 1
ATOM 1389 O O . LYS A 1 172 ? -7.587 -16.289 -15.277 1.00 90.94 172 LYS A O 1
ATOM 1394 N N . GLN A 1 173 ? -5.382 -16.059 -15.638 1.00 91.69 173 GLN A N 1
ATOM 1395 C CA . GLN A 1 173 ? -5.060 -17.491 -15.685 1.00 91.69 173 GLN A CA 1
ATOM 1396 C C . GLN A 1 173 ? -4.999 -18.137 -14.289 1.00 91.69 173 GLN A C 1
ATOM 1398 O O . GLN A 1 173 ? -4.782 -19.338 -14.170 1.00 91.69 173 GLN A O 1
ATOM 1403 N N . GLY A 1 174 ? -5.168 -17.350 -13.221 1.00 86.06 174 GLY A N 1
ATOM 1404 C CA . GLY A 1 174 ? -5.075 -17.815 -11.842 1.00 86.06 174 GLY A CA 1
ATOM 1405 C C . GLY A 1 174 ? -3.645 -18.038 -11.347 1.00 86.06 174 GLY A C 1
ATOM 1406 O O . GLY A 1 174 ? -3.487 -18.537 -10.235 1.00 86.06 174 GLY A O 1
ATOM 1407 N N . ASN A 1 175 ? -2.635 -17.635 -12.125 1.00 87.31 175 ASN A N 1
ATOM 1408 C CA . ASN A 1 175 ? -1.217 -17.853 -11.856 1.00 87.31 175 ASN A CA 1
ATOM 1409 C C . ASN A 1 175 ? -0.556 -16.607 -11.243 1.00 87.31 175 ASN A C 1
ATOM 1411 O O . ASN A 1 175 ? 0.364 -16.004 -11.802 1.00 87.31 175 ASN A O 1
ATOM 1415 N N . THR A 1 176 ? -1.055 -16.183 -10.082 1.00 85.12 176 THR A N 1
ATOM 1416 C CA . THR A 1 176 ? -0.537 -15.000 -9.383 1.00 85.12 176 THR A CA 1
ATOM 1417 C C . THR A 1 176 ? 0.843 -15.222 -8.756 1.00 85.12 176 THR A C 1
ATOM 1419 O O . THR A 1 176 ? 1.566 -14.253 -8.536 1.00 85.12 176 THR A O 1
ATOM 1422 N N . GLU A 1 177 ? 1.272 -16.471 -8.546 1.00 85.25 177 GLU A N 1
ATOM 1423 C CA . GLU A 1 177 ? 2.640 -16.787 -8.110 1.00 85.25 177 GLU A CA 1
ATOM 1424 C C . GLU A 1 177 ? 3.690 -16.423 -9.173 1.00 85.25 177 GLU A C 1
ATOM 1426 O O . GLU A 1 177 ? 4.752 -15.890 -8.837 1.00 85.25 177 GLU A O 1
ATOM 1431 N N . LEU A 1 178 ? 3.397 -16.645 -10.462 1.00 88.94 178 LEU A N 1
ATOM 1432 C CA . LEU A 1 178 ? 4.337 -16.322 -11.540 1.00 88.94 178 LEU A CA 1
ATOM 1433 C C . LEU A 1 178 ? 4.672 -14.825 -11.577 1.00 88.94 178 LEU A C 1
ATOM 1435 O O . LEU A 1 178 ? 5.805 -14.465 -11.878 1.00 88.94 178 LEU A O 1
ATOM 1439 N N . ILE A 1 179 ? 3.745 -13.955 -11.163 1.00 91.50 179 ILE A N 1
ATOM 1440 C CA . ILE A 1 179 ? 3.993 -12.510 -11.020 1.00 91.50 179 ILE A CA 1
ATOM 1441 C C . ILE A 1 179 ? 5.174 -12.253 -10.070 1.00 91.50 179 ILE A C 1
ATOM 1443 O O . ILE A 1 179 ? 6.009 -11.396 -10.348 1.00 91.50 179 ILE A O 1
ATOM 1447 N N . PHE A 1 180 ? 5.303 -13.013 -8.977 1.00 89.31 180 PHE A N 1
ATOM 1448 C CA . PHE A 1 180 ? 6.434 -12.889 -8.051 1.00 89.31 180 PHE A CA 1
ATOM 1449 C C . PHE A 1 180 ? 7.746 -13.427 -8.625 1.00 89.31 180 PHE A C 1
ATOM 1451 O O . PHE A 1 180 ? 8.811 -12.877 -8.333 1.00 89.31 180 PHE A O 1
ATOM 1458 N N . ARG A 1 181 ? 7.680 -14.495 -9.427 1.00 85.00 181 ARG A N 1
ATOM 1459 C CA . ARG A 1 181 ? 8.852 -15.103 -10.076 1.00 85.00 181 ARG A CA 1
ATOM 1460 C C . ARG A 1 181 ? 9.406 -14.201 -11.182 1.00 85.00 181 ARG A C 1
ATOM 1462 O O . ARG A 1 181 ? 10.612 -13.971 -11.239 1.00 85.00 181 ARG A O 1
ATOM 1469 N N . GLU A 1 182 ? 8.523 -13.611 -11.981 1.00 85.19 182 GLU A N 1
ATOM 1470 C CA . GLU A 1 182 ? 8.879 -12.754 -13.118 1.00 85.19 182 GLU A CA 1
ATOM 1471 C C . GLU A 1 182 ? 9.211 -11.313 -12.71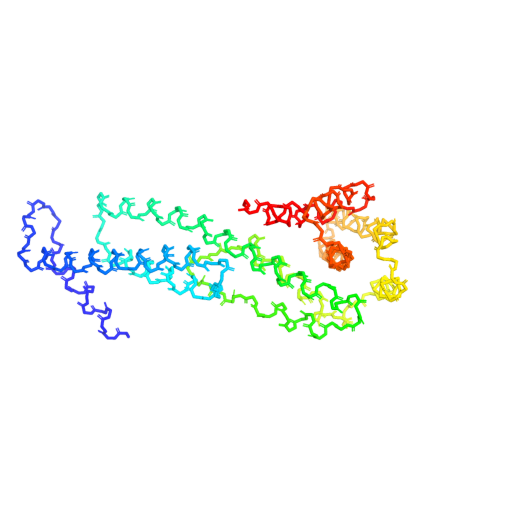4 1.00 85.19 182 GLU A C 1
ATOM 1473 O O . GLU A 1 182 ? 9.878 -10.600 -13.464 1.00 85.19 182 GLU A O 1
ATOM 1478 N N . ALA A 1 183 ? 8.837 -10.884 -11.503 1.00 89.56 183 ALA A N 1
ATOM 1479 C CA . ALA A 1 183 ? 9.029 -9.512 -11.030 1.00 89.56 183 ALA A CA 1
ATOM 1480 C C . ALA A 1 183 ? 10.459 -8.978 -11.194 1.00 89.56 183 ALA A C 1
ATOM 1482 O O . ALA A 1 183 ? 10.651 -7.786 -11.435 1.00 89.56 183 ALA A O 1
ATOM 1483 N N . SER A 1 184 ? 11.480 -9.840 -11.111 1.00 89.19 184 SER A N 1
ATOM 1484 C CA . SER A 1 184 ? 12.874 -9.417 -11.286 1.00 89.19 184 SER A CA 1
ATOM 1485 C C . SER A 1 184 ? 13.154 -8.843 -12.681 1.00 89.19 184 SER A C 1
ATOM 1487 O O . SER A 1 184 ? 13.967 -7.923 -12.807 1.00 89.19 184 SER A O 1
ATOM 1489 N N . ARG A 1 185 ? 12.443 -9.305 -13.723 1.00 91.19 185 ARG A N 1
ATOM 1490 C CA . ARG A 1 185 ? 12.536 -8.754 -15.088 1.00 91.19 185 ARG A CA 1
ATOM 1491 C C . ARG A 1 185 ? 12.046 -7.312 -15.168 1.00 91.19 185 ARG A C 1
ATOM 1493 O O . ARG A 1 185 ? 12.552 -6.555 -15.990 1.00 91.19 185 ARG A O 1
ATOM 1500 N N . TRP A 1 186 ? 11.105 -6.924 -14.313 1.00 92.06 186 TRP A N 1
ATOM 1501 C CA . TRP A 1 186 ? 10.565 -5.565 -14.262 1.00 92.06 186 TRP A CA 1
ATOM 1502 C C . TRP A 1 186 ? 11.360 -4.671 -13.299 1.00 92.06 186 TRP A C 1
ATOM 1504 O O . TRP A 1 186 ? 11.651 -3.513 -13.592 1.00 92.06 186 TRP A O 1
ATOM 1514 N N . VAL A 1 187 ? 11.809 -5.228 -12.171 1.00 93.12 187 VAL A N 1
ATOM 1515 C CA . VAL A 1 187 ? 12.534 -4.485 -11.128 1.00 93.12 187 VAL A CA 1
ATOM 1516 C C . VAL A 1 187 ? 13.973 -4.156 -11.522 1.00 93.12 187 VAL A C 1
ATOM 1518 O O . VAL A 1 187 ? 14.437 -3.043 -11.266 1.00 93.12 187 VAL A O 1
ATOM 1521 N N . LYS A 1 188 ? 14.712 -5.093 -12.134 1.00 92.19 188 LYS A N 1
ATOM 1522 C CA . LYS A 1 188 ? 16.131 -4.880 -12.473 1.00 92.19 188 LYS A CA 1
ATOM 1523 C C . LYS A 1 188 ? 16.348 -3.669 -13.396 1.00 92.19 188 LYS A C 1
ATOM 1525 O O . LYS A 1 188 ? 17.201 -2.844 -13.056 1.00 92.19 188 LYS A O 1
ATOM 1530 N N . PRO A 1 189 ? 15.593 -3.493 -14.501 1.00 91.88 189 PRO A N 1
ATOM 1531 C CA . PRO A 1 189 ? 15.725 -2.310 -15.351 1.00 91.88 189 PRO A CA 1
ATOM 1532 C C . PRO A 1 189 ? 15.414 -1.004 -14.614 1.00 91.88 189 PRO A C 1
ATOM 1534 O O . PRO A 1 189 ? 16.152 -0.033 -14.765 1.00 91.88 189 PRO A O 1
ATOM 1537 N N . ALA A 1 190 ? 14.378 -0.985 -13.771 1.00 92.94 190 ALA A N 1
ATOM 1538 C CA . ALA A 1 190 ? 14.015 0.206 -13.008 1.00 92.94 190 ALA A CA 1
ATOM 1539 C C . ALA A 1 190 ? 15.084 0.571 -11.959 1.00 92.94 190 ALA A C 1
ATOM 1541 O O . ALA A 1 190 ? 15.463 1.732 -11.834 1.00 92.94 190 ALA A O 1
ATOM 1542 N N . ASN A 1 191 ? 15.664 -0.415 -11.268 1.00 93.00 191 ASN A N 1
ATOM 1543 C CA . ASN A 1 191 ? 16.786 -0.179 -10.352 1.00 93.00 191 ASN A CA 1
ATOM 1544 C C . ASN A 1 191 ? 18.032 0.341 -11.077 1.00 93.00 191 ASN A C 1
ATOM 1546 O O . ASN A 1 191 ? 18.726 1.221 -10.564 1.00 93.00 191 ASN A O 1
ATOM 1550 N N . LYS A 1 192 ? 18.324 -0.186 -12.271 1.00 95.00 192 LYS A N 1
ATOM 1551 C CA . LYS A 1 192 ? 19.414 0.329 -13.104 1.00 95.00 192 LYS A CA 1
ATOM 1552 C C . LYS A 1 192 ? 19.168 1.796 -13.462 1.00 95.00 192 LYS A C 1
ATOM 1554 O O . LYS A 1 192 ? 20.037 2.621 -13.203 1.00 95.00 192 LYS A O 1
ATOM 1559 N N . MET A 1 193 ? 17.968 2.121 -13.948 1.00 94.69 193 MET A N 1
ATOM 1560 C CA . MET A 1 193 ? 17.552 3.490 -14.271 1.00 94.69 193 MET A CA 1
ATOM 1561 C C . MET A 1 193 ? 17.704 4.435 -13.068 1.00 94.69 193 MET A C 1
ATOM 1563 O O . MET A 1 193 ? 18.265 5.519 -13.199 1.00 94.69 193 MET A O 1
ATOM 1567 N N . TYR A 1 194 ? 17.303 4.003 -11.870 1.00 94.75 194 TYR A N 1
ATOM 1568 C CA . TYR A 1 194 ? 17.470 4.792 -10.648 1.00 94.75 194 TYR A CA 1
ATOM 1569 C C . TYR A 1 194 ? 18.945 5.106 -10.332 1.00 94.75 194 TYR A C 1
ATOM 1571 O O . TYR A 1 194 ? 19.297 6.244 -10.000 1.00 94.75 194 TYR A O 1
ATOM 1579 N N . ASN A 1 195 ? 19.820 4.103 -10.445 1.00 95.81 195 ASN A N 1
ATOM 1580 C CA . ASN A 1 195 ? 21.252 4.247 -10.177 1.00 95.81 195 ASN A CA 1
ATOM 1581 C C . ASN A 1 195 ? 21.965 5.080 -11.250 1.00 95.81 195 ASN A C 1
ATOM 1583 O O . ASN A 1 195 ? 22.850 5.875 -10.929 1.00 95.81 195 ASN A O 1
ATOM 1587 N N . ASP A 1 196 ? 21.571 4.935 -12.511 1.00 96.94 196 ASP A N 1
ATOM 1588 C CA . ASP A 1 196 ? 22.105 5.736 -13.611 1.00 96.94 196 ASP A CA 1
ATOM 1589 C C . ASP A 1 196 ? 21.681 7.206 -13.471 1.00 96.94 196 ASP A C 1
ATOM 1591 O O . ASP A 1 196 ? 22.518 8.099 -13.609 1.00 96.94 196 ASP A O 1
ATOM 1595 N N . GLY A 1 197 ? 20.440 7.470 -13.046 1.00 95.75 197 GLY A N 1
ATOM 1596 C CA . GLY A 1 197 ? 19.985 8.815 -12.691 1.00 95.75 197 GLY A CA 1
ATOM 1597 C C . GLY A 1 197 ? 20.825 9.444 -11.573 1.00 95.75 197 GLY A C 1
ATOM 1598 O O . GLY A 1 197 ? 21.242 10.598 -11.676 1.00 95.75 197 GLY A O 1
ATOM 1599 N N . TYR A 1 198 ? 21.173 8.667 -10.541 1.00 94.62 198 TYR A N 1
ATOM 1600 C CA . TYR A 1 198 ? 22.072 9.122 -9.474 1.00 94.62 198 TYR A CA 1
ATOM 1601 C C . TYR A 1 198 ? 23.469 9.496 -9.989 1.00 94.62 198 TYR A C 1
ATOM 1603 O O . TYR A 1 198 ? 24.017 10.538 -9.618 1.00 94.62 198 TYR A O 1
ATOM 1611 N N . ARG A 1 199 ? 24.042 8.672 -10.875 1.00 96.62 199 ARG A N 1
ATOM 1612 C CA . ARG A 1 199 ? 25.343 8.948 -11.508 1.00 96.62 199 ARG A CA 1
ATOM 1613 C C . ARG A 1 199 ? 25.298 10.218 -12.355 1.00 96.62 199 ARG A C 1
ATOM 1615 O O . ARG A 1 199 ? 26.219 11.025 -12.269 1.00 96.62 199 ARG A O 1
ATOM 1622 N N . LEU A 1 200 ? 24.220 10.433 -13.110 1.00 95.56 200 LEU A N 1
ATOM 1623 C CA . LEU A 1 200 ? 24.025 11.647 -13.907 1.00 95.56 200 LEU A CA 1
ATOM 1624 C C . LEU A 1 200 ? 23.990 12.906 -13.039 1.00 95.56 200 LEU A C 1
ATOM 1626 O O . LEU A 1 200 ? 24.630 13.898 -13.385 1.00 95.56 200 LEU A O 1
ATOM 1630 N N . MET A 1 201 ? 23.312 12.858 -11.889 1.00 95.75 201 MET A N 1
ATOM 1631 C CA . MET A 1 201 ? 23.308 13.986 -10.953 1.00 95.75 201 MET A CA 1
ATOM 1632 C C . MET A 1 201 ? 24.711 14.293 -10.419 1.00 95.75 201 MET A C 1
ATOM 1634 O O . MET A 1 201 ? 25.086 15.462 -10.358 1.00 95.75 201 MET A O 1
ATOM 1638 N N . LYS A 1 202 ? 25.506 13.266 -10.080 1.00 95.19 202 LYS A N 1
ATOM 1639 C CA . LYS A 1 202 ? 26.910 13.446 -9.662 1.00 95.19 202 LYS A CA 1
ATOM 1640 C C . LYS A 1 202 ? 27.797 14.017 -10.767 1.00 95.19 202 LYS A C 1
ATOM 1642 O O . LYS A 1 202 ? 28.717 14.765 -10.469 1.00 95.19 202 LYS A O 1
ATOM 1647 N N . ALA A 1 203 ? 27.501 13.699 -12.023 1.00 95.44 203 ALA A N 1
ATOM 1648 C CA . ALA A 1 203 ? 28.203 14.215 -13.196 1.00 95.44 203 ALA A CA 1
ATOM 1649 C C . ALA A 1 203 ? 27.727 15.619 -13.636 1.00 95.44 203 ALA A C 1
ATOM 1651 O O . ALA A 1 203 ? 27.991 16.029 -14.763 1.00 95.44 203 ALA A O 1
ATOM 1652 N N . GLY A 1 204 ? 26.978 16.341 -12.794 1.00 94.81 204 GLY A N 1
ATOM 1653 C CA . GLY A 1 204 ? 26.501 17.700 -13.078 1.00 94.81 204 GLY A CA 1
ATOM 1654 C C . GLY A 1 204 ? 25.220 17.784 -13.918 1.00 94.81 204 GLY A C 1
ATOM 1655 O O . GLY A 1 204 ? 24.676 18.870 -14.097 1.00 94.81 204 GLY A O 1
ATOM 1656 N N . LYS A 1 205 ? 24.660 16.658 -14.383 1.00 96.56 205 LYS A N 1
ATOM 1657 C CA . LYS A 1 205 ? 23.413 16.606 -15.173 1.00 96.56 205 LYS A CA 1
ATOM 1658 C C . LYS A 1 205 ? 22.190 16.436 -14.269 1.00 96.56 205 LYS A C 1
ATOM 1660 O O . LYS A 1 205 ? 21.476 15.432 -14.344 1.00 96.56 205 LYS A O 1
ATOM 1665 N N . ARG A 1 206 ? 21.966 17.406 -13.375 1.00 94.00 206 ARG A N 1
ATOM 1666 C CA . ARG A 1 206 ? 20.989 17.288 -12.277 1.00 94.00 206 ARG A CA 1
ATOM 1667 C C . ARG A 1 206 ? 19.557 17.042 -12.759 1.00 94.00 206 ARG A C 1
ATOM 1669 O O . ARG A 1 206 ? 18.929 16.104 -12.284 1.00 94.00 206 ARG A O 1
ATOM 1676 N N . GLU A 1 207 ? 19.048 17.838 -13.695 1.00 96.06 207 GLU A N 1
ATOM 1677 C CA . GLU A 1 207 ? 17.656 17.732 -14.164 1.00 96.06 207 GLU A CA 1
ATOM 1678 C C . GLU A 1 207 ? 17.364 16.385 -14.833 1.00 96.06 207 GLU A C 1
ATOM 1680 O O . GLU A 1 207 ? 16.420 15.690 -14.453 1.00 96.06 207 GLU A O 1
ATOM 1685 N N . ALA A 1 208 ? 18.224 15.974 -15.769 1.00 95.31 208 ALA A N 1
ATOM 1686 C CA . ALA A 1 208 ? 18.109 14.684 -16.443 1.00 95.31 208 ALA A CA 1
ATOM 1687 C C . ALA A 1 208 ? 18.206 13.511 -15.453 1.00 95.31 208 ALA A C 1
ATOM 1689 O O . ALA A 1 208 ? 17.427 12.561 -15.537 1.00 95.31 208 ALA A O 1
ATOM 1690 N N . GLY A 1 209 ? 19.126 13.595 -14.485 1.00 95.50 209 GLY A N 1
ATOM 1691 C CA . GLY A 1 209 ? 19.269 12.589 -13.437 1.00 95.50 209 GLY A CA 1
ATOM 1692 C C . GLY A 1 209 ? 18.045 12.494 -12.518 1.00 95.50 209 GLY A C 1
ATOM 1693 O O . GLY A 1 209 ? 17.577 11.389 -12.248 1.00 95.50 209 GLY A O 1
ATOM 1694 N N . MET A 1 210 ? 17.476 13.631 -12.096 1.00 95.12 210 MET A N 1
ATOM 1695 C CA . MET A 1 210 ? 16.255 13.665 -11.278 1.00 95.12 210 MET A CA 1
ATOM 1696 C C . MET A 1 210 ? 15.057 13.069 -12.020 1.00 95.12 210 MET A C 1
ATOM 1698 O O . MET A 1 210 ? 14.352 12.238 -11.450 1.00 95.12 210 MET A O 1
ATOM 1702 N N . LYS A 1 211 ? 14.850 13.441 -13.290 1.00 95.00 211 LYS A N 1
ATOM 1703 C CA . LYS A 1 211 ? 13.769 12.883 -14.115 1.00 95.00 211 LYS A CA 1
ATOM 1704 C C . LYS A 1 211 ? 13.888 11.363 -14.235 1.00 95.00 211 LYS A C 1
ATOM 1706 O O . LYS A 1 211 ? 12.932 10.647 -13.971 1.00 95.00 211 LYS A O 1
ATOM 1711 N N . MET A 1 212 ? 15.090 10.865 -14.524 1.00 95.44 212 MET A N 1
ATOM 1712 C CA . MET A 1 212 ? 15.346 9.429 -14.637 1.00 95.44 212 MET A CA 1
ATOM 1713 C C . MET A 1 212 ? 15.062 8.674 -13.328 1.00 95.44 212 MET A C 1
ATOM 1715 O O . MET A 1 212 ? 14.488 7.585 -13.345 1.00 95.44 212 MET A O 1
ATOM 1719 N N . GLN A 1 213 ? 15.421 9.248 -12.175 1.00 94.38 213 GLN A N 1
ATOM 1720 C CA . GLN A 1 213 ? 15.069 8.657 -10.883 1.00 94.38 213 GLN A CA 1
ATOM 1721 C C . GLN A 1 213 ? 13.562 8.678 -10.614 1.00 94.38 213 GLN A C 1
ATOM 1723 O O . GLN A 1 213 ? 13.040 7.713 -10.057 1.00 94.38 213 GLN A O 1
ATOM 1728 N N . GLN A 1 214 ? 12.863 9.747 -11.001 1.00 91.94 214 GLN A N 1
ATOM 1729 C CA . GLN A 1 214 ? 11.408 9.831 -10.880 1.00 91.94 214 GLN A CA 1
ATOM 1730 C C . GLN A 1 214 ? 10.721 8.762 -11.734 1.00 91.94 214 GLN A C 1
ATOM 1732 O O . GLN A 1 214 ? 9.882 8.036 -11.205 1.00 91.94 214 GLN A O 1
ATOM 1737 N N . ASP A 1 215 ? 11.135 8.592 -12.991 1.00 92.31 215 ASP A N 1
ATOM 1738 C CA . ASP A 1 215 ? 10.608 7.562 -13.896 1.00 92.31 215 ASP A CA 1
ATOM 1739 C C . ASP A 1 215 ? 10.843 6.147 -13.334 1.00 92.31 215 ASP A C 1
ATOM 1741 O O . ASP A 1 215 ? 9.941 5.304 -13.323 1.00 92.31 215 ASP A O 1
ATOM 1745 N N . ALA A 1 216 ? 12.033 5.896 -12.776 1.00 94.62 216 ALA A N 1
ATOM 1746 C CA . ALA A 1 216 ? 12.355 4.632 -12.121 1.00 94.62 216 ALA A CA 1
ATOM 1747 C C . ALA A 1 216 ? 11.466 4.360 -10.896 1.00 94.62 216 ALA A C 1
ATOM 1749 O O . ALA A 1 216 ? 10.929 3.261 -10.745 1.00 94.62 216 ALA A O 1
ATOM 1750 N N . LEU A 1 217 ? 11.282 5.357 -10.024 1.00 92.75 217 LEU A N 1
ATOM 1751 C CA . LEU A 1 217 ? 10.407 5.244 -8.854 1.00 92.75 217 LEU A CA 1
ATOM 1752 C C . LEU A 1 217 ? 8.950 5.035 -9.264 1.00 92.75 217 LEU A C 1
ATOM 1754 O O . LEU A 1 217 ? 8.242 4.248 -8.634 1.00 92.75 217 LEU A O 1
ATOM 1758 N N . PHE A 1 218 ? 8.508 5.697 -10.328 1.00 93.94 218 PHE A N 1
ATOM 1759 C CA . PHE A 1 218 ? 7.172 5.551 -10.886 1.00 93.94 218 PHE A CA 1
ATOM 1760 C C . PHE A 1 218 ? 6.933 4.114 -11.387 1.00 93.94 218 PHE A C 1
ATOM 1762 O O . PHE A 1 218 ? 5.933 3.490 -11.023 1.00 93.94 218 PHE A O 1
ATOM 1769 N N . HIS A 1 219 ? 7.905 3.529 -12.098 1.00 95.25 219 HIS A N 1
ATOM 1770 C CA . HIS A 1 219 ? 7.881 2.121 -12.510 1.00 95.25 219 HIS A CA 1
ATOM 1771 C C . HIS A 1 219 ? 7.850 1.163 -11.307 1.00 95.25 219 HIS A C 1
ATOM 1773 O O . HIS A 1 219 ? 6.979 0.294 -11.225 1.00 95.25 219 HIS A O 1
ATOM 1779 N N . LEU A 1 220 ? 8.776 1.318 -10.354 1.00 93.94 220 LEU A N 1
ATOM 1780 C CA . LEU A 1 220 ? 8.857 0.463 -9.160 1.00 93.94 220 LEU A CA 1
ATOM 1781 C C . LEU A 1 220 ? 7.570 0.521 -8.331 1.00 93.94 220 LEU A C 1
ATOM 1783 O O . LEU A 1 220 ? 7.137 -0.484 -7.769 1.00 93.94 220 LEU A O 1
ATOM 1787 N N . THR A 1 221 ? 6.929 1.685 -8.287 1.00 94.19 221 THR A N 1
ATOM 1788 C CA . THR A 1 221 ? 5.654 1.871 -7.595 1.00 94.19 221 THR A CA 1
ATOM 1789 C C . THR A 1 221 ? 4.541 1.054 -8.255 1.00 94.19 221 THR A C 1
ATOM 1791 O O . THR A 1 221 ? 3.765 0.415 -7.544 1.00 94.19 221 THR A O 1
ATOM 1794 N N . LEU A 1 222 ? 4.489 0.987 -9.591 1.00 95.44 222 LEU A N 1
ATOM 1795 C CA . LEU A 1 222 ? 3.542 0.109 -10.286 1.00 95.44 222 LEU A CA 1
ATOM 1796 C C . LEU A 1 222 ? 3.825 -1.371 -9.986 1.00 95.44 222 LEU A C 1
ATOM 1798 O O . LEU A 1 222 ? 2.894 -2.102 -9.657 1.00 95.44 222 LEU A O 1
ATOM 1802 N N . VAL A 1 223 ? 5.093 -1.800 -10.000 1.00 95.19 223 VAL A N 1
ATOM 1803 C CA . VAL A 1 223 ? 5.477 -3.177 -9.625 1.00 95.19 223 VAL A CA 1
ATOM 1804 C C . VAL A 1 223 ? 4.973 -3.530 -8.224 1.00 95.19 223 VAL A C 1
ATOM 1806 O O . VAL A 1 223 ? 4.386 -4.592 -8.026 1.00 95.19 223 VAL A O 1
ATOM 1809 N N . GLN A 1 224 ? 5.152 -2.636 -7.246 1.00 94.44 224 GLN A N 1
ATOM 1810 C CA . GLN A 1 224 ? 4.669 -2.860 -5.880 1.00 94.44 224 GLN A CA 1
ATOM 1811 C C . GLN A 1 224 ? 3.155 -3.084 -5.831 1.00 94.44 224 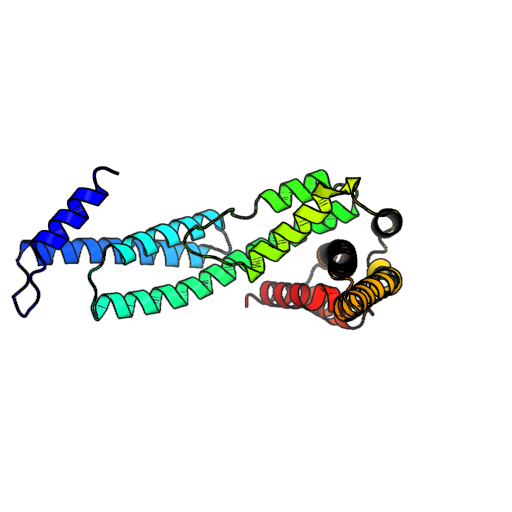GLN A C 1
ATOM 1813 O O . GLN A 1 224 ? 2.704 -3.993 -5.136 1.00 94.44 224 GLN A O 1
ATOM 1818 N N . ILE A 1 225 ? 2.370 -2.299 -6.578 1.00 95.25 225 ILE A N 1
ATOM 1819 C CA . ILE A 1 225 ? 0.910 -2.468 -6.650 1.00 95.25 225 ILE A CA 1
ATOM 1820 C C . ILE A 1 225 ? 0.558 -3.861 -7.185 1.00 95.25 225 ILE A C 1
ATOM 1822 O O . ILE A 1 225 ? -0.299 -4.532 -6.608 1.00 95.25 225 ILE A O 1
ATOM 1826 N N . LEU A 1 226 ? 1.235 -4.319 -8.242 1.00 95.69 226 LEU A N 1
ATOM 1827 C CA . LEU A 1 226 ? 0.992 -5.634 -8.847 1.00 95.69 226 LEU A CA 1
ATOM 1828 C C . LEU A 1 226 ? 1.344 -6.778 -7.891 1.00 95.69 226 LEU A C 1
ATOM 1830 O O . LEU A 1 226 ? 0.556 -7.709 -7.733 1.00 95.69 226 LEU A O 1
ATOM 1834 N N . LEU A 1 227 ? 2.474 -6.677 -7.188 1.00 95.12 227 LEU A N 1
ATOM 1835 C CA . LEU A 1 227 ? 2.888 -7.669 -6.193 1.00 95.12 227 LEU A CA 1
ATOM 1836 C C . LEU A 1 227 ? 1.941 -7.712 -4.987 1.00 95.12 227 LEU A C 1
ATOM 1838 O O . LEU A 1 227 ? 1.599 -8.794 -4.514 1.00 95.12 227 LEU A O 1
ATOM 1842 N N . ILE A 1 228 ? 1.462 -6.560 -4.503 1.00 95.00 228 ILE A N 1
ATOM 1843 C CA . ILE A 1 228 ? 0.437 -6.520 -3.447 1.00 95.00 228 ILE A CA 1
ATOM 1844 C C . ILE A 1 228 ? -0.859 -7.170 -3.946 1.00 95.00 228 ILE A C 1
ATOM 1846 O O . ILE A 1 228 ? -1.468 -7.957 -3.223 1.00 95.00 228 ILE A O 1
ATOM 1850 N N . GLY A 1 229 ? -1.263 -6.882 -5.185 1.00 95.31 229 GLY A N 1
ATOM 1851 C CA . GLY A 1 229 ? -2.442 -7.488 -5.799 1.00 95.31 229 GLY A CA 1
ATOM 1852 C C . GLY A 1 229 ? -2.330 -9.009 -5.871 1.00 95.31 229 GLY A C 1
ATOM 1853 O O . GLY A 1 229 ? -3.286 -9.705 -5.530 1.00 95.31 229 GLY A O 1
ATOM 1854 N N . ALA A 1 230 ? -1.162 -9.526 -6.252 1.00 94.75 230 ALA A N 1
ATOM 1855 C CA . ALA A 1 230 ? -0.906 -10.958 -6.354 1.00 94.75 230 ALA A CA 1
ATOM 1856 C C . ALA A 1 230 ? -0.936 -11.625 -4.970 1.00 94.75 230 ALA A C 1
ATOM 1858 O O . ALA A 1 230 ? -1.612 -12.637 -4.784 1.00 94.75 230 ALA A O 1
ATOM 1859 N N . ALA A 1 231 ? -0.293 -11.009 -3.968 1.00 94.56 231 ALA A N 1
ATOM 1860 C CA . ALA A 1 231 ? -0.338 -11.478 -2.584 1.00 94.56 231 ALA A CA 1
ATOM 1861 C C . ALA A 1 231 ? -1.776 -11.565 -2.054 1.00 94.56 231 ALA A C 1
ATOM 1863 O O . ALA A 1 231 ? -2.169 -12.585 -1.494 1.00 94.56 231 ALA A O 1
ATOM 1864 N N . GLU A 1 232 ? -2.569 -10.505 -2.220 1.00 95.06 232 GLU A N 1
ATOM 1865 C CA . GLU A 1 232 ? -3.925 -10.443 -1.665 1.00 95.06 232 GLU A CA 1
ATOM 1866 C C . GLU A 1 232 ? -4.917 -11.329 -2.427 1.00 95.06 232 GLU A C 1
ATOM 1868 O O . GLU A 1 232 ? -5.837 -11.873 -1.817 1.00 95.06 232 GLU A O 1
ATOM 1873 N N . THR A 1 233 ? -4.692 -11.552 -3.725 1.00 93.50 233 THR A N 1
ATOM 1874 C CA . THR A 1 233 ? -5.470 -12.518 -4.517 1.00 93.50 233 THR A CA 1
ATOM 1875 C C . THR A 1 233 ? -5.290 -13.941 -3.982 1.00 93.50 233 THR A C 1
ATOM 1877 O O . THR A 1 233 ? -6.281 -14.637 -3.767 1.00 93.50 233 THR A O 1
ATOM 1880 N N . GLU A 1 234 ? -4.057 -14.359 -3.682 1.00 92.19 234 GLU A N 1
ATOM 1881 C CA . GLU A 1 234 ? -3.809 -15.679 -3.082 1.00 92.19 234 GLU A CA 1
ATOM 1882 C C . GLU A 1 234 ? -4.284 -15.758 -1.626 1.00 92.19 234 GLU A C 1
ATOM 1884 O O . GLU A 1 234 ? -4.916 -16.734 -1.218 1.00 92.19 234 GLU A O 1
ATOM 1889 N N . LEU A 1 235 ? -4.078 -14.704 -0.830 1.00 93.38 235 LEU A N 1
ATOM 1890 C CA . LEU A 1 235 ? -4.570 -14.657 0.550 1.00 93.38 235 LEU A CA 1
ATOM 1891 C C . LEU A 1 235 ? -6.090 -14.808 0.656 1.00 93.38 235 LEU A C 1
ATOM 1893 O O . LEU A 1 235 ? -6.573 -15.332 1.663 1.00 93.38 235 LEU A O 1
ATOM 1897 N N . ALA A 1 236 ? -6.842 -14.346 -0.343 1.00 90.75 236 ALA A N 1
ATOM 1898 C CA . ALA A 1 236 ? -8.290 -14.517 -0.396 1.00 90.75 236 ALA A CA 1
ATOM 1899 C C . ALA A 1 236 ? -8.707 -15.986 -0.594 1.00 90.75 236 ALA A C 1
ATOM 1901 O O . ALA A 1 236 ? -9.776 -16.378 -0.128 1.00 90.75 236 ALA A O 1
ATOM 1902 N N . ARG A 1 237 ? -7.864 -16.808 -1.235 1.00 90.12 237 ARG A N 1
ATOM 1903 C CA . ARG A 1 237 ? -8.107 -18.245 -1.459 1.00 90.12 237 ARG A CA 1
ATOM 1904 C C . ARG A 1 237 ? -7.780 -19.095 -0.230 1.00 90.12 237 ARG A C 1
ATOM 1906 O O . ARG A 1 237 ? -8.357 -20.163 -0.035 1.00 90.12 237 ARG A O 1
ATOM 1913 N N . ILE A 1 238 ? -6.872 -18.624 0.620 1.00 92.88 238 ILE A N 1
ATOM 1914 C CA . ILE A 1 238 ? -6.458 -19.333 1.832 1.00 92.88 238 ILE A CA 1
ATOM 1915 C C . ILE A 1 238 ? -7.500 -19.127 2.940 1.00 92.88 238 ILE A C 1
ATOM 1917 O O . ILE A 1 238 ? -7.822 -17.999 3.312 1.00 92.88 238 ILE A O 1
ATOM 1921 N N . ARG A 1 239 ? -8.010 -20.218 3.521 1.00 91.00 239 ARG A N 1
ATOM 1922 C CA . ARG A 1 239 ? -9.062 -20.155 4.554 1.00 91.00 239 ARG A CA 1
ATOM 1923 C C . ARG A 1 239 ? -8.521 -19.877 5.957 1.00 91.00 239 ARG A C 1
ATOM 1925 O O . ARG A 1 239 ? -9.061 -19.036 6.669 1.00 91.00 239 ARG A O 1
ATOM 1932 N N . THR A 1 240 ? -7.446 -20.552 6.351 1.00 93.62 240 THR A N 1
ATOM 1933 C CA . THR A 1 240 ? -6.932 -20.532 7.730 1.00 93.62 240 THR A CA 1
ATOM 1934 C C . THR A 1 240 ? -5.883 -19.444 7.940 1.00 93.62 240 THR A C 1
ATOM 1936 O O . THR A 1 240 ? -5.064 -19.172 7.057 1.00 93.62 240 THR A O 1
ATOM 1939 N N . LYS A 1 241 ? -5.862 -18.844 9.132 1.00 93.44 241 LYS A N 1
ATOM 1940 C CA . LYS A 1 241 ? -4.922 -17.774 9.497 1.00 93.44 241 LYS A CA 1
ATOM 1941 C C . LYS A 1 241 ? -3.463 -18.236 9.441 1.00 93.44 241 LYS A C 1
ATOM 1943 O O . LYS A 1 241 ? -2.612 -17.491 8.966 1.00 93.44 241 LYS A O 1
ATOM 1948 N N . GLU A 1 242 ? -3.188 -19.455 9.876 1.00 94.88 242 GLU A N 1
ATOM 1949 C CA . GLU A 1 242 ? -1.857 -20.062 9.960 1.00 94.88 242 GLU A CA 1
ATOM 1950 C C . GLU A 1 242 ? -1.258 -20.183 8.556 1.00 94.88 242 GLU A C 1
ATOM 1952 O O . GLU A 1 242 ? -0.213 -19.607 8.268 1.00 94.88 242 GLU A O 1
ATOM 1957 N N . ARG A 1 243 ? -2.017 -20.771 7.626 1.00 95.38 243 ARG A N 1
ATOM 1958 C CA . ARG A 1 243 ? -1.647 -20.850 6.203 1.00 95.38 243 ARG A CA 1
ATOM 1959 C C . ARG A 1 243 ? -1.449 -19.478 5.551 1.00 95.38 243 ARG A C 1
ATOM 1961 O O . ARG A 1 243 ? -0.565 -19.330 4.714 1.00 95.38 243 ARG A O 1
ATOM 1968 N N . LYS A 1 244 ? -2.225 -18.450 5.928 1.00 94.81 244 LYS A N 1
ATOM 1969 C CA . LYS A 1 244 ? -1.999 -17.073 5.436 1.00 94.81 244 LYS A CA 1
ATOM 1970 C C . LYS A 1 244 ? -0.659 -16.520 5.912 1.00 94.81 244 LYS A C 1
ATOM 1972 O O . LYS A 1 244 ? 0.023 -15.830 5.159 1.00 94.81 244 LYS A O 1
ATOM 1977 N N . LEU A 1 245 ? -0.293 -16.797 7.164 1.00 94.94 245 LEU A N 1
ATOM 1978 C CA . LEU A 1 245 ? 0.983 -16.377 7.738 1.00 94.94 245 LEU A CA 1
ATOM 1979 C C . LEU A 1 245 ? 2.162 -17.121 7.103 1.00 94.94 245 LEU A C 1
ATOM 1981 O O . LEU A 1 245 ? 3.166 -16.473 6.813 1.00 94.94 245 LEU A O 1
ATOM 1985 N N . GLU A 1 246 ? 2.023 -18.426 6.858 1.00 93.88 246 GLU A N 1
ATOM 1986 C CA . GLU A 1 246 ? 3.002 -19.240 6.124 1.00 93.88 246 GLU A CA 1
ATOM 1987 C C . GLU A 1 246 ? 3.218 -18.702 4.711 1.00 93.88 246 GLU A C 1
ATOM 1989 O O . GLU A 1 246 ? 4.353 -18.438 4.326 1.00 93.88 246 GLU A O 1
ATOM 1994 N N . TYR A 1 247 ? 2.135 -18.453 3.969 1.00 93.31 247 TYR A N 1
ATOM 1995 C CA . TYR A 1 247 ? 2.212 -17.898 2.619 1.00 93.31 247 TYR A CA 1
ATOM 1996 C C . TYR A 1 247 ? 2.896 -16.523 2.593 1.00 93.31 247 TYR A C 1
ATOM 1998 O O . TYR A 1 247 ? 3.803 -16.272 1.804 1.00 93.31 247 TYR A O 1
ATOM 2006 N N . LEU A 1 248 ? 2.520 -15.620 3.502 1.00 92.50 248 LEU A N 1
ATOM 2007 C CA . LEU A 1 248 ? 3.176 -14.314 3.613 1.00 92.50 248 LEU A CA 1
ATOM 2008 C C . LEU A 1 248 ? 4.666 -14.422 3.952 1.00 92.50 248 LEU A C 1
ATOM 2010 O O . LEU A 1 248 ? 5.440 -13.553 3.555 1.00 92.50 248 LEU A O 1
ATOM 2014 N N . GLU A 1 249 ? 5.070 -15.449 4.699 1.00 90.56 249 GLU A N 1
ATOM 2015 C CA . GLU A 1 249 ? 6.481 -15.703 4.975 1.00 90.56 249 GLU A CA 1
ATOM 2016 C C . GLU A 1 249 ? 7.194 -16.278 3.750 1.00 90.56 249 GLU A C 1
ATOM 2018 O O . GLU A 1 249 ? 8.283 -15.807 3.420 1.00 90.56 249 GLU A O 1
ATOM 2023 N N . SER A 1 250 ? 6.562 -17.201 3.018 1.00 90.19 250 SER A N 1
ATOM 2024 C CA . SER A 1 250 ? 7.142 -17.770 1.800 1.00 90.19 250 SER A CA 1
ATOM 2025 C C . SER A 1 250 ? 7.367 -16.716 0.721 1.00 90.19 250 SER A C 1
ATOM 2027 O O . SER A 1 250 ? 8.334 -16.830 -0.025 1.00 90.19 250 SER A O 1
ATOM 2029 N N . LEU A 1 251 ? 6.552 -15.652 0.670 1.00 88.19 251 LEU A N 1
ATOM 2030 C CA . LEU A 1 251 ? 6.743 -14.527 -0.257 1.00 88.19 251 LEU A CA 1
ATOM 2031 C C . LEU A 1 251 ? 8.126 -13.864 -0.148 1.00 88.19 251 LEU A C 1
ATOM 2033 O O . LEU A 1 251 ? 8.606 -13.305 -1.132 1.00 88.19 251 LEU A O 1
ATOM 2037 N N . LYS A 1 252 ? 8.802 -13.948 1.006 1.00 79.50 252 LYS A N 1
ATOM 2038 C CA . LYS A 1 252 ? 10.173 -13.432 1.165 1.00 79.50 252 LYS A CA 1
ATOM 2039 C C . LYS A 1 252 ? 11.208 -14.203 0.346 1.00 79.50 252 LYS A C 1
ATOM 2041 O O . LYS A 1 252 ? 12.250 -13.638 0.030 1.00 79.50 252 LYS A O 1
ATOM 2046 N N . ASN A 1 253 ? 10.913 -15.456 0.008 1.00 80.19 253 ASN A N 1
ATOM 2047 C CA . ASN A 1 253 ? 11.796 -16.326 -0.766 1.00 80.19 253 ASN A CA 1
ATOM 2048 C C . ASN A 1 253 ? 11.636 -16.124 -2.279 1.00 80.19 253 ASN A C 1
ATOM 2050 O O . ASN A 1 253 ? 12.429 -16.648 -3.057 1.00 80.19 253 ASN A O 1
ATOM 2054 N N . PHE A 1 254 ? 10.633 -15.357 -2.715 1.00 77.94 254 PHE A N 1
ATOM 2055 C CA . PHE A 1 254 ? 10.492 -14.974 -4.115 1.00 77.94 254 PHE A CA 1
ATOM 2056 C C . PHE A 1 254 ? 11.359 -13.749 -4.403 1.00 77.94 254 PHE A C 1
ATOM 2058 O O . PHE A 1 254 ? 11.399 -12.812 -3.604 1.00 77.94 254 PHE A O 1
ATOM 2065 N N . GLY A 1 255 ? 12.038 -13.747 -5.556 1.00 69.88 255 GLY A N 1
ATOM 2066 C CA . GLY A 1 255 ? 13.169 -12.853 -5.841 1.00 69.88 255 GLY A CA 1
ATOM 2067 C C . GLY A 1 255 ? 12.940 -11.376 -5.502 1.00 69.88 255 GLY A C 1
ATOM 2068 O O . GLY A 1 255 ? 13.787 -10.752 -4.868 1.00 69.88 255 GLY A O 1
ATOM 2069 N N . GLU A 1 256 ? 11.778 -10.817 -5.855 1.00 82.94 256 GLU A N 1
ATOM 2070 C CA . GLU A 1 256 ? 11.446 -9.413 -5.563 1.00 82.94 256 GLU A CA 1
ATOM 2071 C C . GLU A 1 256 ? 10.373 -9.238 -4.476 1.00 82.94 256 GLU A C 1
ATOM 2073 O O . GLU A 1 256 ? 9.838 -8.143 -4.303 1.00 82.94 256 GLU A O 1
ATOM 2078 N N . GLY A 1 257 ? 10.108 -10.264 -3.660 1.00 74.94 257 GLY A N 1
ATOM 2079 C CA . GLY A 1 257 ? 9.236 -10.159 -2.481 1.00 74.94 257 GLY A CA 1
ATOM 2080 C C . GLY A 1 257 ? 9.674 -9.058 -1.504 1.00 74.94 257 GLY A C 1
ATOM 2081 O O . GLY A 1 257 ? 8.853 -8.451 -0.812 1.00 74.94 257 GLY A O 1
ATOM 2082 N N . ARG A 1 258 ? 10.966 -8.696 -1.526 1.00 80.56 258 ARG A N 1
ATOM 2083 C CA . ARG A 1 258 ? 11.527 -7.541 -0.806 1.00 80.56 258 ARG A CA 1
ATOM 2084 C C . ARG A 1 258 ? 10.841 -6.210 -1.136 1.00 80.56 258 ARG A C 1
ATOM 2086 O O . ARG A 1 258 ? 10.722 -5.378 -0.236 1.00 80.56 258 ARG A O 1
ATOM 2093 N N . GLN A 1 259 ? 10.340 -6.032 -2.365 1.00 86.25 259 GLN A N 1
ATOM 2094 C CA . GLN A 1 259 ? 9.644 -4.812 -2.805 1.00 86.25 259 GLN A CA 1
ATOM 2095 C C . GLN A 1 259 ? 8.378 -4.543 -1.990 1.00 86.25 259 GLN A C 1
ATOM 2097 O O . GLN A 1 259 ? 7.982 -3.393 -1.816 1.00 86.25 259 GLN A O 1
ATOM 2102 N N . ILE A 1 260 ? 7.766 -5.598 -1.447 1.00 89.31 260 ILE A N 1
ATOM 2103 C CA . ILE A 1 260 ? 6.556 -5.514 -0.628 1.00 89.31 260 ILE A CA 1
ATOM 2104 C C . ILE A 1 260 ? 6.794 -5.968 0.819 1.00 89.31 260 ILE A C 1
ATOM 2106 O O . ILE A 1 260 ? 5.842 -6.170 1.567 1.00 89.31 260 ILE A O 1
ATOM 2110 N N . SER A 1 261 ? 8.049 -6.086 1.266 1.00 87.94 261 SER A N 1
ATOM 2111 C CA . SER A 1 261 ? 8.409 -6.546 2.622 1.00 87.94 261 SER A CA 1
ATOM 2112 C C . SER A 1 261 ? 7.760 -5.715 3.738 1.00 87.94 261 SER A C 1
ATOM 2114 O O . SER A 1 261 ? 7.250 -6.258 4.726 1.00 87.94 261 SER A O 1
ATOM 2116 N N . GLY A 1 262 ? 7.715 -4.391 3.561 1.00 86.19 262 GLY A N 1
ATOM 2117 C CA . GLY A 1 262 ? 7.028 -3.476 4.470 1.00 86.19 262 GLY A CA 1
ATOM 2118 C C . GLY A 1 262 ? 5.517 -3.729 4.524 1.00 86.19 262 GLY A C 1
ATOM 2119 O O . GLY A 1 262 ? 4.928 -3.691 5.606 1.00 86.19 262 GLY A O 1
ATOM 2120 N N . TYR A 1 263 ? 4.897 -4.042 3.381 1.00 88.69 263 TYR A N 1
ATOM 2121 C CA . TYR A 1 263 ? 3.487 -4.427 3.302 1.00 88.69 263 TYR A CA 1
ATOM 2122 C C . TYR A 1 263 ? 3.242 -5.781 3.984 1.00 88.69 263 TYR A C 1
ATOM 2124 O O . TYR A 1 263 ? 2.407 -5.859 4.884 1.00 88.69 263 TYR A O 1
ATOM 2132 N N . ILE A 1 264 ? 4.029 -6.811 3.648 1.00 90.56 264 ILE A N 1
ATOM 2133 C CA . ILE A 1 264 ? 3.969 -8.158 4.245 1.00 90.56 264 ILE A CA 1
ATOM 2134 C C . ILE A 1 264 ? 4.050 -8.073 5.771 1.00 90.56 264 ILE A C 1
ATOM 2136 O O . ILE A 1 264 ? 3.213 -8.630 6.480 1.00 90.56 264 ILE A O 1
ATOM 2140 N N . THR A 1 265 ? 5.016 -7.318 6.298 1.00 89.44 265 THR A N 1
ATOM 2141 C CA . THR A 1 265 ? 5.207 -7.154 7.746 1.00 89.44 265 THR A CA 1
ATOM 2142 C C . THR A 1 265 ? 3.969 -6.554 8.414 1.00 89.44 265 THR A C 1
ATOM 2144 O O . THR A 1 265 ? 3.512 -7.051 9.446 1.00 89.44 265 THR A O 1
ATOM 2147 N N . LYS A 1 266 ? 3.393 -5.499 7.822 1.00 87.38 266 LYS A N 1
ATOM 2148 C CA . LYS A 1 266 ? 2.165 -4.860 8.320 1.00 87.38 266 LYS A CA 1
ATOM 2149 C C . LYS A 1 266 ? 0.966 -5.815 8.228 1.00 87.38 266 LYS A C 1
ATOM 2151 O O . LYS A 1 266 ? 0.197 -5.913 9.183 1.00 87.38 266 LYS A O 1
ATOM 2156 N N . ARG A 1 267 ? 0.842 -6.572 7.133 1.00 89.56 267 ARG A N 1
ATOM 2157 C CA . ARG A 1 267 ? -0.232 -7.553 6.915 1.00 89.56 267 ARG A CA 1
ATOM 2158 C C . ARG A 1 267 ? -0.182 -8.707 7.919 1.00 89.56 267 ARG A C 1
ATOM 2160 O O . ARG A 1 267 ? -1.216 -9.058 8.483 1.00 89.56 267 ARG A O 1
ATOM 2167 N N . LYS A 1 268 ? 1.009 -9.240 8.216 1.00 90.81 268 LYS A N 1
ATOM 2168 C CA . LYS A 1 268 ? 1.209 -10.275 9.245 1.00 90.81 268 LYS A CA 1
ATOM 2169 C C . LYS A 1 268 ? 0.821 -9.784 10.639 1.00 90.81 268 LYS A C 1
ATOM 2171 O O . LYS A 1 268 ? 0.120 -10.492 11.356 1.00 90.81 268 LYS A O 1
ATOM 2176 N N . LYS A 1 269 ? 1.240 -8.569 11.019 1.00 87.56 269 LYS A N 1
ATOM 2177 C CA . LYS A 1 269 ? 0.853 -7.958 12.306 1.00 87.56 269 LYS A CA 1
ATOM 2178 C C . LYS A 1 269 ? -0.667 -7.871 12.442 1.00 87.56 269 LYS A C 1
ATOM 2180 O O . LYS A 1 269 ? -1.205 -8.301 13.459 1.00 87.56 269 LYS A O 1
ATOM 2185 N N . LEU A 1 270 ? -1.348 -7.449 11.373 1.00 83.75 270 LEU A N 1
ATOM 2186 C CA . LEU A 1 270 ? -2.807 -7.381 11.339 1.00 83.75 270 LEU A CA 1
ATOM 2187 C C . LEU A 1 270 ? -3.470 -8.750 11.544 1.00 83.75 270 LEU A C 1
ATOM 2189 O O . LEU A 1 270 ? -4.357 -8.864 12.383 1.00 83.75 270 LEU A O 1
ATOM 2193 N N . LEU A 1 271 ? -3.015 -9.795 10.843 1.00 86.75 271 LEU A N 1
ATOM 2194 C CA . LEU A 1 271 ? -3.525 -11.164 11.028 1.00 86.75 271 LEU A CA 1
ATOM 2195 C C . LEU A 1 271 ? -3.320 -11.674 12.463 1.00 86.75 271 LEU A C 1
ATOM 2197 O O . LEU A 1 271 ? -4.141 -12.423 12.992 1.00 86.75 271 LEU A O 1
ATOM 2201 N N . LEU A 1 272 ? -2.229 -11.264 13.109 1.00 85.50 272 LEU A N 1
ATOM 2202 C CA . LEU A 1 272 ? -1.908 -11.613 14.491 1.00 85.50 272 LEU A CA 1
ATOM 2203 C C . LEU A 1 272 ? -2.650 -10.760 15.537 1.00 85.50 272 LEU A C 1
ATOM 2205 O O . LEU A 1 272 ? -2.517 -11.052 16.720 1.00 85.50 272 LEU A O 1
ATOM 2209 N N . GLY A 1 273 ? -3.403 -9.730 15.135 1.00 74.50 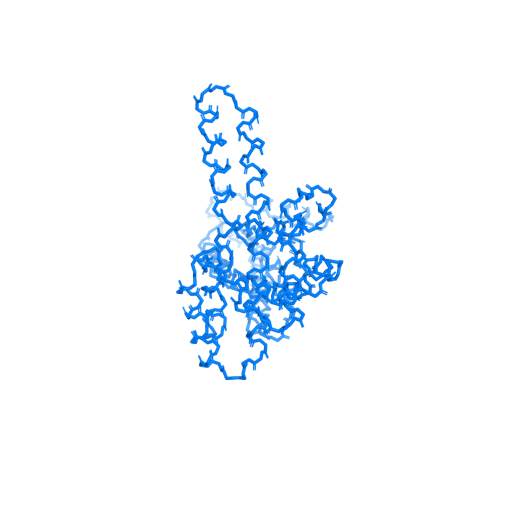273 GLY A N 1
ATOM 2210 C CA . GLY A 1 273 ? -4.043 -8.773 16.051 1.00 74.50 273 GLY A CA 1
ATOM 2211 C C . GLY A 1 273 ? -3.076 -7.768 16.701 1.00 74.50 273 GLY A C 1
ATOM 2212 O O . GLY A 1 273 ? -3.480 -6.985 17.566 1.00 74.50 273 GLY A O 1
ATOM 2213 N N . LYS A 1 274 ? -1.806 -7.759 16.278 1.00 62.19 274 LYS A N 1
ATOM 2214 C CA . LYS A 1 274 ? -0.715 -6.976 16.878 1.00 62.19 274 LYS A CA 1
ATOM 2215 C C . LYS A 1 274 ? -0.641 -5.557 16.321 1.00 62.19 274 LYS A C 1
ATOM 2217 O O . LYS A 1 274 ? -0.743 -5.373 15.090 1.00 62.19 274 LYS A O 1
#

Secondary structure (DSSP, 8-state):
-HHHHHHHHHHHTT--SS-----HHHHHHHHHHHHHHHHHHHHHHHHHHTTTTS-HHHHHHHHHHHHHHHHTSPSSHHHHHHHHHHHHHHHHHHHHHHHHHHHHHHHHHHHHHTT-HHHHHHHHHTS----TT---HHHHHHHHHHHHHHHTGGG--HHHHHHHHHHHHHHHTT-HHHHHHHHHHHHHHHHHHHHHHHHHHHTT-HHHHHHHHHHHHHHHHHHHHHHHHHHHHHHHH--SHHHHHHHHHHGGGSTTGGGGHHHHHHHHHHHTT-

pLDDT: mean 80.03, std 16.21, range [29.05, 96.94]